Protein AF-A0A3D3HHC0-F1 (afdb_monomer)

Foldseek 3Di:
DWDDPQFKIKFADPAFDDDPNFTKAFQWKWWAAPPFTDIGGDPLGDRIDIRDGGDQDPVRGTHGGPDMDTDIDTDPDDAFKKKWKWFAKPPGFIKIDAADPDPQWAGHIFTDDAFWGGFIATWPPDTNTYHDPVGTQFTWGWDDPPPPPFIKIKTARVSPPVIFTFKMAMAIGHPVVSRNDHSVRHPWIPGGDPDTDGTDMTTDPD

Secondary structure (DSSP, 8-state):
-EEE-SSEEEEE-SSPEEETTEEEEEEEEEEEETTEEEEEEEEEEESEEEEEEPPB-TTSSBPPP-EEEEEEEE-S----EEEEEEEEEETTEEEEE---SS--TT---EE--SEEEEEEEEE---SS--EEEEEEEEEEEEE-SSSSSS-EEEE--TT-TT-EEEEEEEEEEEHHHHTT--GGG-SEE----SS-BSSEEEE---

pLDDT: mean 89.24, std 9.95, range [48.0, 98.0]

Radius of gyration: 24.23 Å; Cα contacts (8 Å, |Δ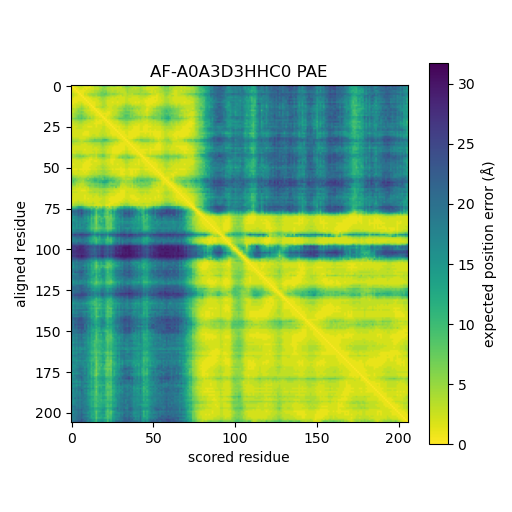i|>4): 508; chains: 1; bounding box: 52×36×70 Å

Sequence (206 aa):
MVTSDGKTLSFKADECIKIGDKFYSVGAVIVKGGNAANVYFYEESTLSDANLRAPVNASGKAAAISNVTFCHIECDDQPKLVIA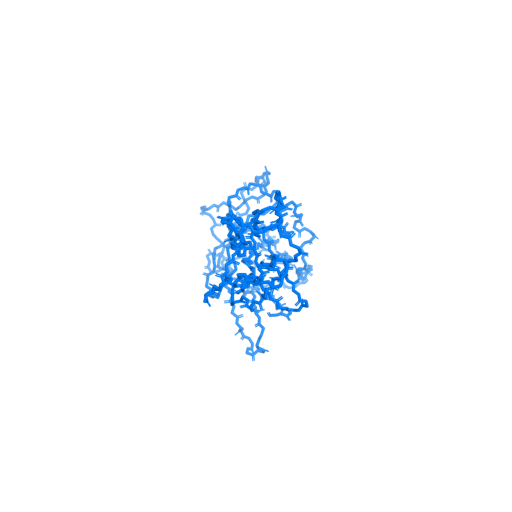FKSYLAPSDRACTTGGPGNINFVTYYDFKPGVVGKVYLSAGTTPSTGDLTKPVGNITVGDTNNDGKWDVTIDNTDRTDLLFKDAYLFVGTLAQYTGLYYLNFPYKTGVLETPVAPLTMHLPF

Solvent-accessible surface area (backbone atoms only — not comparable to full-atom values): 11113 Å² total; per-residue (Å²): 93,76,48,67,82,49,48,38,35,33,39,42,51,96,65,60,47,73,60,89,97,44,34,27,30,40,27,28,41,38,26,22,21,82,98,41,64,32,76,49,74,32,94,87,40,43,54,59,54,68,77,43,45,15,41,67,40,98,84,76,42,62,23,55,52,72,48,76,47,78,41,70,36,78,43,89,68,67,80,71,32,29,34,33,42,39,29,38,30,36,92,77,54,39,36,18,18,71,34,68,91,70,90,44,47,51,53,25,30,38,65,57,53,81,42,78,52,51,53,30,11,35,52,57,81,44,89,55,36,36,31,28,88,92,40,55,28,19,42,35,33,31,42,56,85,82,74,79,83,32,37,25,42,37,37,45,27,83,68,31,75,84,46,24,48,26,31,41,28,35,37,76,44,42,59,77,74,48,59,69,44,50,62,93,70,36,86,40,64,74,51,80,45,93,70,58,37,70,62,43,75,48,81,47,98,80

Structure (mmCIF, N/CA/C/O backbone):
data_AF-A0A3D3HHC0-F1
#
_entry.id   AF-A0A3D3HHC0-F1
#
loop_
_atom_site.group_PDB
_atom_site.id
_atom_site.type_symbol
_atom_site.label_atom_id
_atom_site.label_alt_id
_atom_site.label_comp_id
_atom_site.label_asym_id
_atom_site.label_entity_id
_atom_site.label_seq_id
_atom_site.pdbx_PDB_ins_code
_atom_site.Cartn_x
_atom_site.Cartn_y
_atom_site.Cartn_z
_atom_site.occupancy
_atom_site.B_iso_or_equiv
_atom_site.auth_seq_id
_atom_site.auth_comp_id
_atom_site.auth_asym_id
_atom_site.auth_atom_id
_atom_site.pdbx_PDB_model_num
ATOM 1 N N . MET A 1 1 ? -6.224 5.061 21.627 1.00 85.50 1 MET A N 1
ATOM 2 C CA . MET A 1 1 ? -6.183 5.769 22.924 1.00 85.50 1 MET A CA 1
ATOM 3 C C . MET A 1 1 ? -7.501 5.567 23.658 1.00 85.50 1 MET A C 1
ATOM 5 O O . MET A 1 1 ? -8.549 5.689 23.038 1.00 85.50 1 MET A O 1
ATOM 9 N N . VAL A 1 2 ? -7.442 5.258 24.953 1.00 90.75 2 VAL A N 1
ATOM 10 C CA . VAL A 1 2 ? -8.612 5.159 25.840 1.00 90.75 2 VAL A CA 1
ATOM 11 C C . VAL A 1 2 ? -8.478 6.246 26.902 1.00 90.75 2 VAL A C 1
ATOM 13 O O . VAL A 1 2 ? -7.411 6.380 27.499 1.00 90.75 2 VAL A O 1
ATOM 16 N N . THR A 1 3 ? -9.529 7.027 27.128 1.00 93.69 3 THR A N 1
ATOM 17 C CA . THR A 1 3 ? -9.572 8.095 28.133 1.00 93.69 3 THR A CA 1
ATOM 18 C C . THR A 1 3 ? -10.751 7.884 29.073 1.00 93.69 3 THR A C 1
ATOM 20 O O . THR A 1 3 ? -11.825 7.453 28.659 1.00 93.69 3 THR A O 1
ATOM 23 N N . SER A 1 4 ? -10.549 8.166 30.360 1.00 90.81 4 SER A N 1
ATOM 24 C CA . SER A 1 4 ? -11.591 8.067 31.381 1.00 90.81 4 SER A CA 1
ATOM 25 C C . SER A 1 4 ? -11.398 9.143 32.440 1.00 90.81 4 SER A C 1
ATOM 27 O O . SER A 1 4 ? -10.276 9.375 32.886 1.00 90.81 4 SER A O 1
ATOM 29 N N . ASP A 1 5 ? -12.493 9.773 32.859 1.00 91.50 5 ASP A N 1
ATOM 30 C CA . ASP A 1 5 ? -12.539 10.685 34.014 1.00 91.50 5 ASP A CA 1
ATOM 31 C C . ASP A 1 5 ? -13.090 9.991 35.279 1.00 91.50 5 ASP A C 1
ATOM 33 O O . ASP A 1 5 ? -13.463 10.637 36.259 1.00 91.50 5 ASP A O 1
ATOM 37 N N . GLY A 1 6 ? -13.191 8.657 35.246 1.00 87.62 6 GLY A N 1
ATOM 38 C CA . GLY A 1 6 ? -13.775 7.832 36.306 1.00 87.62 6 GLY A CA 1
ATOM 39 C C . GLY A 1 6 ? -15.304 7.731 36.264 1.00 87.62 6 GLY A C 1
ATOM 40 O O . GLY A 1 6 ? -15.870 6.897 36.972 1.00 87.62 6 GLY A O 1
ATOM 41 N N . LYS A 1 7 ? -15.992 8.523 35.431 1.00 89.00 7 LYS A N 1
ATOM 42 C CA . LYS A 1 7 ? -17.457 8.473 35.236 1.00 89.00 7 LYS A CA 1
ATOM 43 C C . LYS A 1 7 ? -17.856 8.206 33.793 1.00 89.00 7 LYS A C 1
ATOM 45 O O . LYS A 1 7 ? -18.898 7.603 33.543 1.00 89.00 7 LYS A O 1
ATOM 50 N N . TH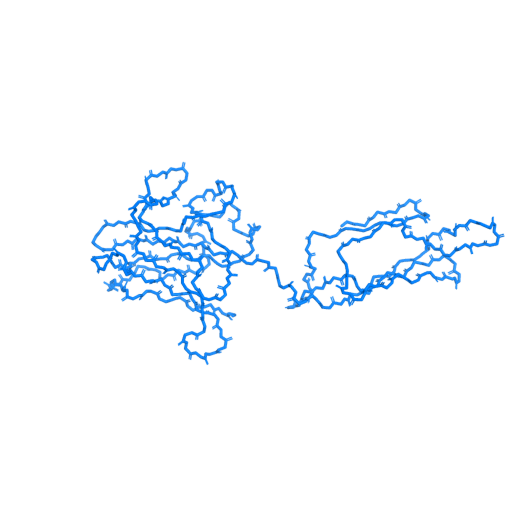R A 1 8 ? -17.049 8.690 32.867 1.00 93.62 8 THR A N 1
ATOM 51 C CA . THR A 1 8 ? -17.178 8.530 31.431 1.00 93.62 8 THR A CA 1
ATOM 52 C C . THR A 1 8 ? -15.920 7.906 30.869 1.00 93.62 8 THR A C 1
ATOM 54 O O . THR A 1 8 ? -14.824 8.103 31.388 1.00 93.62 8 THR A O 1
ATOM 57 N N . LEU A 1 9 ? -16.103 7.151 29.798 1.00 96.50 9 LEU A N 1
ATOM 58 C CA . LEU A 1 9 ? -15.058 6.512 29.026 1.00 96.50 9 LEU A CA 1
ATOM 59 C C . LEU A 1 9 ? -15.209 6.945 27.568 1.00 96.50 9 LEU A C 1
ATOM 61 O O . LEU A 1 9 ? -16.322 7.005 27.042 1.00 96.50 9 LEU A O 1
ATOM 65 N N . SER A 1 10 ? -14.086 7.224 26.920 1.00 97.31 10 SER A N 1
ATOM 66 C CA . SER A 1 10 ? -14.006 7.378 25.469 1.00 97.31 10 SER A CA 1
ATOM 67 C C . SER A 1 10 ? -12.844 6.556 24.933 1.00 97.31 10 SER A C 1
ATOM 69 O O . SER A 1 10 ? -11.842 6.346 25.622 1.00 97.31 10 SER A O 1
ATOM 71 N N . PHE A 1 11 ? -12.958 6.090 23.698 1.00 95.81 11 PHE A N 1
ATOM 72 C CA . PHE A 1 11 ? -11.869 5.414 23.010 1.00 95.81 11 PHE A CA 1
ATOM 73 C C . PHE A 1 11 ? -11.808 5.828 21.546 1.00 95.81 11 PHE A C 1
ATOM 75 O O . PHE A 1 11 ? -12.808 6.206 20.942 1.00 95.81 11 PHE A O 1
ATOM 82 N N . LYS A 1 12 ? -10.604 5.753 20.985 1.00 93.81 12 LYS A N 1
ATOM 83 C CA . LYS A 1 12 ? -10.339 5.974 19.566 1.00 93.81 12 LYS A CA 1
ATOM 84 C C . LYS A 1 12 ? -9.154 5.130 19.110 1.00 93.81 12 LYS A C 1
ATOM 86 O O . LYS A 1 12 ? -8.103 5.169 19.754 1.00 93.81 12 LYS A O 1
ATOM 91 N N . ALA A 1 13 ? -9.302 4.424 18.004 1.00 87.31 13 ALA A N 1
ATOM 92 C CA . ALA A 1 13 ? -8.237 3.824 17.213 1.00 87.31 13 ALA A CA 1
ATOM 93 C C . ALA A 1 13 ? -8.240 4.462 15.815 1.00 87.31 13 ALA A C 1
ATOM 95 O O . ALA A 1 13 ? -9.283 4.923 15.355 1.00 87.31 13 ALA A O 1
ATOM 96 N N . ASP A 1 14 ? -7.077 4.536 15.170 1.00 81.44 14 ASP A N 1
ATOM 97 C CA . ASP A 1 14 ? -6.969 5.099 13.816 1.00 81.44 14 ASP A CA 1
ATOM 98 C C . ASP A 1 14 ? -7.183 4.026 12.733 1.00 81.44 14 ASP A C 1
ATOM 100 O O . ASP A 1 14 ? -7.627 4.336 11.632 1.00 81.44 14 ASP A O 1
ATOM 104 N N . GLU A 1 15 ? -6.922 2.762 13.069 1.00 83.25 15 GLU A N 1
ATOM 105 C CA . GLU A 1 15 ? -7.106 1.585 12.221 1.00 83.25 15 GLU A CA 1
ATOM 106 C C . GLU A 1 15 ? -7.409 0.348 13.082 1.00 83.25 15 GLU A C 1
ATOM 108 O O . GLU A 1 15 ? -7.303 0.390 14.315 1.00 83.25 15 GLU A O 1
ATOM 113 N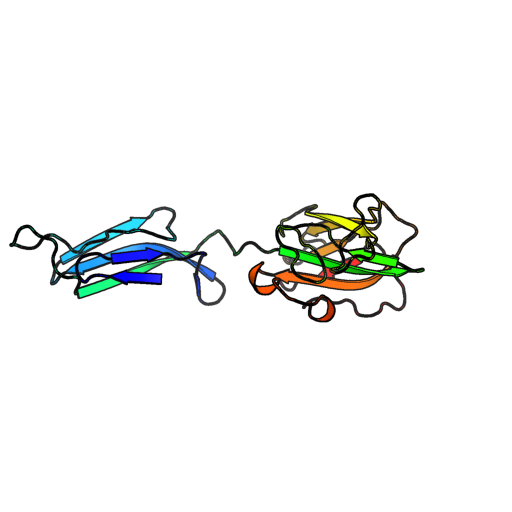 N . CYS A 1 16 ? -7.787 -0.756 12.436 1.00 86.69 16 CYS A N 1
ATOM 114 C CA . CYS A 1 16 ? -7.969 -2.035 13.108 1.00 86.69 16 CYS A CA 1
ATOM 115 C C . CYS A 1 16 ? -6.668 -2.523 13.756 1.00 86.69 16 CYS A C 1
ATOM 117 O O . CYS A 1 16 ? -5.581 -2.439 13.185 1.00 86.69 16 CYS A O 1
ATOM 119 N N . ILE A 1 17 ? -6.779 -3.076 14.959 1.00 82.38 17 ILE A N 1
ATOM 120 C CA . ILE A 1 17 ? -5.638 -3.551 15.738 1.00 82.38 17 ILE A CA 1
ATOM 121 C C . ILE A 1 17 ? -5.238 -4.936 15.232 1.00 82.38 17 ILE A C 1
ATOM 123 O O . ILE A 1 17 ? -6.069 -5.841 15.161 1.00 82.38 17 ILE A O 1
ATOM 127 N N . LYS A 1 18 ? -3.950 -5.127 14.931 1.00 82.69 18 LYS A N 1
ATOM 128 C CA . LYS A 1 18 ? -3.407 -6.441 14.574 1.00 82.69 18 LYS A CA 1
ATOM 129 C C . LYS A 1 18 ? -3.193 -7.301 15.825 1.00 82.69 18 LYS A C 1
ATOM 131 O O . LYS A 1 18 ? -2.436 -6.918 16.717 1.00 82.69 18 LYS A O 1
ATOM 136 N N . ILE A 1 19 ? -3.815 -8.478 15.869 1.00 79.88 19 ILE A N 1
ATOM 137 C CA . ILE A 1 19 ? -3.603 -9.502 16.903 1.00 79.88 19 ILE A CA 1
ATOM 138 C C . ILE A 1 19 ? -3.317 -10.829 16.191 1.00 79.88 19 ILE A C 1
ATOM 140 O O . ILE A 1 19 ? -4.195 -11.405 15.549 1.00 79.88 19 ILE A O 1
ATOM 144 N N . GLY A 1 20 ? -2.074 -11.312 16.282 1.00 82.56 20 GLY A N 1
ATOM 145 C CA . GLY A 1 20 ? -1.607 -12.416 15.435 1.00 82.56 20 GLY A CA 1
ATOM 146 C C . GLY A 1 20 ? -1.606 -12.002 13.960 1.00 82.56 20 GLY A C 1
ATOM 147 O O . GLY A 1 20 ? -1.070 -10.945 13.626 1.00 82.56 20 GLY A O 1
ATOM 148 N N . ASP A 1 21 ? -2.242 -12.798 13.101 1.00 72.25 21 ASP A N 1
ATOM 149 C CA . ASP A 1 21 ? -2.345 -12.544 11.653 1.00 72.25 21 ASP A CA 1
ATOM 150 C C . ASP A 1 21 ? -3.667 -11.885 11.231 1.00 72.25 21 ASP A C 1
ATOM 152 O O . ASP A 1 21 ? -3.913 -11.692 10.043 1.00 72.25 21 ASP A O 1
ATOM 156 N N . LYS A 1 22 ? -4.515 -11.522 12.198 1.00 79.94 22 LYS A N 1
ATOM 157 C CA . LYS A 1 22 ? -5.844 -10.949 11.961 1.00 79.94 22 LYS A CA 1
ATOM 158 C C . LYS A 1 22 ? -5.947 -9.525 12.494 1.00 79.94 22 LYS A C 1
ATOM 160 O O . LYS A 1 22 ? -5.212 -9.129 13.404 1.00 79.94 22 LYS A O 1
ATOM 165 N N . PHE A 1 23 ? -6.878 -8.772 11.925 1.00 86.25 23 PHE A N 1
ATOM 166 C CA . PHE A 1 23 ? -7.182 -7.397 12.303 1.00 86.25 23 PHE A CA 1
ATOM 167 C C . PHE A 1 23 ? -8.513 -7.350 13.034 1.00 86.25 23 PHE A C 1
ATOM 169 O O . PHE A 1 23 ? -9.419 -8.105 12.701 1.00 86.25 23 PHE A O 1
ATOM 176 N N . TYR A 1 24 ? -8.621 -6.486 14.040 1.00 88.25 24 TYR A N 1
ATOM 177 C CA . TYR A 1 24 ? -9.806 -6.406 14.881 1.00 88.25 24 TYR A CA 1
ATOM 178 C C . TYR A 1 24 ? -10.188 -4.968 15.231 1.00 88.25 24 TYR A C 1
ATOM 180 O O . TYR A 1 24 ? -9.332 -4.110 15.453 1.00 88.25 24 TYR A O 1
ATOM 188 N N . SER A 1 25 ? -11.484 -4.736 15.373 1.00 91.19 25 SER A N 1
ATOM 189 C CA . SER A 1 25 ? -12.110 -3.493 15.833 1.00 91.19 25 SER A CA 1
ATOM 190 C C . SER A 1 25 ? -13.063 -3.793 16.991 1.00 91.19 25 SER A C 1
ATOM 192 O O . SER A 1 25 ? -13.249 -4.944 17.394 1.00 91.19 25 SER A O 1
ATOM 194 N N . VAL A 1 26 ? -13.638 -2.758 17.606 1.00 93.50 26 VAL A N 1
ATOM 195 C CA . VAL A 1 26 ? -14.477 -2.924 18.799 1.00 93.50 26 VAL A CA 1
ATOM 196 C C . VAL A 1 26 ? -15.907 -3.261 18.384 1.00 93.50 26 VAL A C 1
ATOM 198 O O . VAL A 1 26 ? -16.602 -2.410 17.841 1.00 93.50 26 VAL A O 1
ATOM 201 N N . GLY A 1 27 ? -16.362 -4.480 18.679 1.00 93.81 27 GLY A N 1
ATOM 202 C CA . GLY A 1 27 ? -17.754 -4.909 18.484 1.00 93.81 27 GLY A CA 1
ATOM 203 C C . GLY A 1 27 ? -18.631 -4.715 19.722 1.00 93.81 27 GLY A C 1
ATOM 204 O O . GLY A 1 27 ? -19.846 -4.585 19.608 1.00 93.81 27 GLY A O 1
ATOM 205 N N . ALA A 1 28 ? -18.040 -4.633 20.920 1.00 96.38 28 ALA A N 1
ATOM 206 C CA . ALA A 1 28 ? -18.760 -4.152 22.097 1.00 96.38 28 ALA A CA 1
ATOM 207 C C . ALA A 1 28 ? -17.844 -3.542 23.166 1.00 96.38 28 ALA A C 1
ATOM 209 O O . ALA A 1 28 ? -16.683 -3.927 23.310 1.00 96.38 28 ALA A O 1
ATOM 210 N N . VAL A 1 29 ? -18.396 -2.642 23.979 1.00 97.56 29 VAL A N 1
ATOM 211 C CA . VAL A 1 29 ? -17.774 -2.158 25.218 1.00 97.56 29 VAL A CA 1
ATOM 212 C C . VAL A 1 29 ? -18.696 -2.439 26.395 1.00 97.56 29 VAL A C 1
ATOM 214 O O . VAL A 1 29 ? -19.855 -2.033 26.408 1.00 97.56 29 VAL A O 1
ATOM 217 N N . ILE A 1 30 ? -18.166 -3.101 27.418 1.00 97.62 30 ILE A N 1
ATOM 218 C CA . ILE A 1 30 ? -18.872 -3.369 28.671 1.00 97.62 30 ILE A CA 1
ATOM 219 C C . ILE A 1 30 ? -18.310 -2.430 29.736 1.00 97.62 30 ILE A C 1
ATOM 221 O O . ILE A 1 30 ? -17.141 -2.547 30.113 1.00 97.62 30 ILE A O 1
ATOM 225 N N . VAL A 1 31 ? -19.137 -1.509 30.236 1.00 97.12 31 VAL A N 1
ATOM 226 C CA . VAL A 1 31 ? -18.750 -0.519 31.253 1.00 97.12 31 VAL A CA 1
ATOM 227 C C . VAL A 1 31 ? -19.425 -0.852 32.579 1.00 97.12 31 VAL A C 1
ATOM 229 O O . VAL A 1 31 ? -20.642 -0.721 32.726 1.00 97.12 31 VAL A O 1
ATOM 232 N N . LYS A 1 32 ? -18.626 -1.284 33.559 1.00 95.88 32 LYS A N 1
ATOM 233 C CA . LYS A 1 32 ? -19.092 -1.749 34.872 1.00 95.88 32 LYS A CA 1
ATOM 234 C C . LYS A 1 32 ? -18.977 -0.686 35.955 1.00 95.88 32 LYS A C 1
ATOM 236 O O . LYS A 1 32 ? -17.918 -0.080 36.132 1.00 95.88 32 LYS A O 1
ATOM 241 N N . GLY A 1 33 ? -20.022 -0.566 36.768 1.00 93.19 33 GLY A N 1
ATOM 242 C CA . GLY A 1 33 ? -20.028 0.202 38.014 1.00 93.19 33 GLY A CA 1
ATOM 243 C C . GLY A 1 33 ? -20.625 -0.624 39.147 1.00 93.19 33 GLY A C 1
ATOM 244 O O . GLY A 1 33 ? -21.839 -0.825 39.202 1.00 93.19 33 GLY A O 1
ATOM 245 N N . GLY A 1 34 ? -19.775 -1.121 40.046 1.00 87.94 34 GLY A N 1
ATOM 246 C CA . GLY A 1 34 ? -20.202 -2.066 41.079 1.00 87.94 34 GLY A CA 1
ATOM 247 C C . GLY A 1 34 ? -20.737 -3.361 40.457 1.00 87.94 34 GLY A C 1
ATOM 248 O O . GLY A 1 34 ? -20.071 -3.971 39.624 1.00 87.94 34 GLY A O 1
ATOM 249 N N . ASN A 1 35 ? -21.954 -3.763 40.837 1.00 89.31 35 ASN A N 1
ATOM 250 C CA . ASN A 1 35 ? -22.563 -5.027 40.400 1.00 89.31 35 ASN A CA 1
ATOM 251 C C . ASN A 1 35 ? -23.325 -4.938 39.064 1.00 89.31 35 ASN A C 1
ATOM 253 O O . ASN A 1 35 ? -23.866 -5.945 38.614 1.00 89.31 35 ASN A O 1
ATOM 257 N N . ALA A 1 36 ? -23.386 -3.763 38.431 1.00 93.50 36 ALA A N 1
ATOM 258 C CA . ALA A 1 36 ? -24.136 -3.543 37.196 1.00 93.50 36 ALA A CA 1
ATOM 259 C C . ALA A 1 36 ? -23.218 -3.110 36.040 1.00 93.50 36 ALA A C 1
ATOM 261 O O . ALA A 1 36 ? -22.148 -2.533 36.259 1.00 93.50 36 ALA A O 1
ATOM 262 N N . ALA A 1 37 ? -23.648 -3.372 34.803 1.00 95.44 37 ALA A N 1
ATOM 263 C CA . ALA A 1 37 ? -22.921 -3.004 33.592 1.00 95.44 37 ALA A CA 1
ATOM 264 C C . ALA A 1 37 ? -23.856 -2.447 32.515 1.00 95.44 37 ALA A C 1
ATOM 266 O O . ALA A 1 37 ? -24.969 -2.943 32.354 1.00 95.44 37 ALA A O 1
ATOM 267 N N . ASN A 1 38 ? -23.369 -1.465 31.760 1.00 97.25 38 ASN A N 1
ATOM 268 C CA . ASN A 1 38 ? -23.920 -1.130 30.451 1.00 97.25 38 ASN A CA 1
ATOM 269 C C . ASN A 1 38 ? -23.119 -1.875 29.384 1.00 97.25 38 ASN A C 1
ATOM 271 O O . ASN A 1 38 ? -21.893 -1.975 29.491 1.00 97.25 38 ASN A O 1
ATOM 275 N N . VAL A 1 39 ? -23.810 -2.373 28.362 1.00 96.81 39 VAL A N 1
ATOM 276 C CA . VAL A 1 39 ? -23.203 -3.002 27.187 1.00 96.81 39 VAL A CA 1
ATOM 277 C C . VAL A 1 39 ? -23.513 -2.129 25.981 1.00 96.81 39 VAL A C 1
ATOM 279 O O . VAL A 1 39 ? -24.676 -1.920 25.648 1.00 96.81 39 VAL A O 1
ATOM 282 N N . TYR A 1 40 ? -22.466 -1.613 25.355 1.00 97.00 40 TYR A N 1
ATOM 283 C CA . TYR A 1 40 ? -22.530 -0.846 24.119 1.00 97.00 40 TYR A CA 1
ATOM 284 C C . TYR A 1 40 ? -22.131 -1.781 22.988 1.00 97.00 40 TYR A C 1
ATOM 286 O O . TYR A 1 40 ? -20.974 -2.185 22.934 1.00 97.00 40 TYR A O 1
ATOM 294 N N . PHE A 1 41 ? -23.089 -2.186 22.158 1.00 96.25 41 PHE A N 1
ATOM 295 C CA . PHE A 1 41 ? -22.879 -3.127 21.058 1.00 96.25 41 PHE A CA 1
ATOM 296 C C . PHE A 1 41 ? -22.825 -2.382 19.721 1.00 96.25 41 PHE A C 1
ATOM 298 O O . PHE A 1 41 ? -23.627 -1.476 19.498 1.00 96.25 41 PHE A O 1
ATOM 305 N N . TYR A 1 42 ? -21.904 -2.784 18.846 1.00 92.81 42 TYR A N 1
ATOM 306 C CA . TYR A 1 42 ? -21.688 -2.205 17.521 1.00 92.81 42 TYR A CA 1
ATOM 307 C C . TYR A 1 42 ? -21.725 -3.331 16.484 1.00 92.81 42 TYR A C 1
ATOM 309 O O . TYR A 1 42 ? -20.798 -4.137 16.412 1.00 92.81 42 TYR A O 1
ATOM 317 N N . GLU A 1 43 ? -22.805 -3.391 15.704 1.00 83.69 43 GLU A N 1
ATOM 318 C CA . GLU A 1 43 ? -23.074 -4.482 14.755 1.00 83.69 43 GLU A CA 1
ATOM 319 C C . GLU A 1 43 ? -21.987 -4.610 13.676 1.00 83.69 43 GLU A C 1
ATOM 321 O O . GLU A 1 43 ? -21.505 -5.709 13.426 1.00 83.69 43 GLU A O 1
ATOM 326 N N . GLU A 1 44 ? -21.519 -3.485 13.131 1.00 82.31 44 GLU A N 1
ATOM 327 C CA . GLU A 1 44 ? -20.437 -3.425 12.133 1.00 82.31 44 GLU A CA 1
ATOM 328 C C . GLU A 1 44 ? -19.072 -3.075 12.748 1.00 82.31 44 GLU A C 1
ATOM 330 O O . GLU A 1 44 ? -18.162 -2.632 12.051 1.00 82.31 44 GLU A O 1
ATOM 335 N N . SER A 1 45 ? -18.913 -3.251 14.065 1.00 87.81 45 SER A N 1
ATOM 336 C CA . SER A 1 45 ? -17.823 -2.681 14.870 1.00 87.81 45 SER A CA 1
ATOM 337 C C . SER A 1 45 ? -17.719 -1.150 14.839 1.00 87.81 45 SER A C 1
ATOM 339 O O . SER A 1 45 ? -18.427 -0.447 14.125 1.00 87.81 45 SER A O 1
ATOM 341 N N . THR A 1 46 ? -16.807 -0.606 15.642 1.00 91.38 46 THR A N 1
ATOM 342 C CA . THR A 1 46 ? -16.358 0.781 15.535 1.00 91.38 46 THR A CA 1
ATOM 343 C C . THR A 1 46 ? -14.893 0.912 15.953 1.00 91.38 46 THR A C 1
ATOM 345 O O . THR A 1 46 ? -14.360 0.107 16.725 1.00 91.38 46 THR A O 1
ATOM 348 N N . LEU A 1 47 ? -14.234 1.967 15.474 1.00 92.00 47 LEU A N 1
ATOM 349 C CA . LEU A 1 47 ? -12.907 2.379 15.939 1.00 92.00 47 LEU A CA 1
ATOM 350 C C . LEU A 1 47 ? -12.980 3.425 17.058 1.00 92.00 47 LEU A C 1
ATOM 352 O O . LEU A 1 47 ? -11.969 3.702 17.706 1.00 92.00 47 LEU A O 1
ATOM 356 N N . SER A 1 48 ? -14.152 4.005 17.319 1.00 94.94 48 SER A N 1
ATOM 357 C CA . SER A 1 48 ? -14.310 5.011 18.367 1.00 94.94 48 SER A CA 1
ATOM 358 C C . SER A 1 48 ? -15.730 5.117 18.895 1.00 94.94 48 SER A C 1
ATOM 360 O O . SER A 1 48 ? -16.687 5.065 18.125 1.00 94.94 48 SER A O 1
ATOM 362 N N . ASP A 1 49 ? -15.842 5.400 20.186 1.00 97.12 49 ASP A N 1
ATOM 363 C CA . ASP A 1 49 ? -17.047 5.954 20.798 1.00 97.12 49 ASP A CA 1
ATOM 364 C C . ASP A 1 49 ? -16.656 6.797 22.022 1.00 97.12 49 ASP A C 1
ATOM 366 O O . ASP A 1 49 ? -15.540 6.698 22.552 1.00 97.12 49 ASP A O 1
ATOM 370 N N . ALA A 1 50 ? -17.561 7.655 22.473 1.00 96.94 50 ALA A N 1
ATOM 371 C CA . ALA A 1 50 ? -17.346 8.589 23.560 1.00 96.94 50 ALA A CA 1
ATOM 372 C C . ALA A 1 50 ? -18.542 8.648 24.508 1.00 96.94 50 ALA A C 1
ATOM 374 O O . ALA A 1 50 ? -19.668 8.289 24.179 1.00 96.94 50 ALA A O 1
ATOM 375 N N . ASN A 1 51 ? -18.300 9.183 25.705 1.00 95.38 51 ASN A N 1
ATOM 376 C CA . ASN A 1 51 ? -19.324 9.359 26.739 1.00 95.38 51 ASN A CA 1
ATOM 377 C C . ASN A 1 51 ? -19.973 8.048 27.222 1.00 95.38 51 ASN A C 1
ATOM 379 O O . ASN A 1 51 ? -21.092 8.077 27.744 1.00 95.38 51 ASN A O 1
ATOM 383 N N . LEU A 1 52 ? -19.263 6.922 27.116 1.00 97.25 52 LEU A N 1
ATOM 384 C CA . LEU A 1 52 ? -19.706 5.632 27.643 1.00 97.25 52 LEU A CA 1
ATOM 385 C C . LEU A 1 52 ? -19.694 5.667 29.173 1.00 97.25 52 LEU A C 1
ATOM 387 O O . LEU A 1 52 ? -18.769 6.209 29.778 1.00 97.25 52 LEU A O 1
ATOM 391 N N . ARG A 1 53 ? -20.718 5.114 29.826 1.00 96.31 53 ARG A N 1
ATOM 392 C CA . ARG A 1 53 ? -20.936 5.246 31.276 1.00 96.31 53 ARG A CA 1
ATOM 393 C C . ARG A 1 53 ? -21.345 3.920 31.890 1.00 96.31 53 ARG A C 1
ATOM 395 O O . ARG A 1 53 ? -21.998 3.102 31.249 1.00 96.31 53 ARG A O 1
ATOM 402 N N . ALA A 1 54 ? -21.021 3.745 33.166 1.00 95.50 54 ALA A N 1
ATOM 403 C CA . ALA A 1 54 ? -21.635 2.700 33.972 1.00 95.50 54 ALA A CA 1
ATOM 404 C C . ALA A 1 54 ? -23.128 3.017 34.228 1.00 95.50 54 ALA A C 1
ATOM 406 O O . ALA A 1 54 ? -23.534 4.182 34.115 1.00 95.50 54 ALA A O 1
ATOM 407 N N . PRO A 1 55 ? -23.947 2.019 34.608 1.00 94.56 55 PRO A N 1
ATOM 408 C CA . PRO A 1 55 ? -25.349 2.240 34.946 1.00 94.56 55 PRO A CA 1
ATOM 409 C C . PRO A 1 55 ? -25.548 3.280 36.050 1.00 94.56 55 PRO A C 1
ATOM 411 O O . PRO A 1 55 ? -24.675 3.523 36.893 1.00 94.56 55 PRO A O 1
ATOM 414 N N . VAL A 1 56 ? -26.736 3.879 36.060 1.00 91.50 56 VAL A N 1
ATOM 415 C CA . VAL A 1 56 ? -27.170 4.772 37.135 1.00 91.50 56 VAL A CA 1
ATOM 416 C C . VAL A 1 56 ? -27.291 3.977 38.437 1.00 91.50 56 VAL A C 1
ATOM 418 O O . VAL A 1 56 ? -27.906 2.914 38.468 1.00 91.50 56 VAL A O 1
ATOM 421 N N . ASN A 1 57 ? -26.686 4.481 39.512 1.00 85.06 57 ASN A N 1
ATOM 422 C CA . ASN A 1 57 ? -26.815 3.897 40.846 1.00 85.06 57 ASN A CA 1
ATOM 423 C C . ASN A 1 57 ? -27.993 4.525 41.615 1.00 85.06 57 ASN A C 1
ATOM 425 O O . ASN A 1 57 ? -28.668 5.431 41.128 1.00 85.06 57 ASN A O 1
ATOM 429 N N . ALA A 1 58 ? -28.203 4.089 42.860 1.00 86.50 58 ALA A N 1
ATOM 430 C CA . ALA A 1 58 ? -29.288 4.575 43.717 1.00 86.50 58 ALA A CA 1
ATOM 431 C C . ALA A 1 58 ? -29.301 6.106 43.947 1.00 86.50 58 ALA A C 1
ATOM 433 O O . ALA A 1 58 ? -30.325 6.645 44.350 1.00 86.50 58 ALA A O 1
ATOM 434 N N . SER A 1 59 ? -28.202 6.823 43.670 1.00 85.00 59 SER A N 1
ATOM 435 C CA . SER A 1 59 ? -28.149 8.293 43.748 1.00 85.00 59 SER A CA 1
ATOM 436 C C . SER A 1 59 ? -28.752 9.012 42.531 1.00 85.00 59 SER A C 1
ATOM 438 O O . SER A 1 59 ? -28.730 10.241 42.476 1.00 85.00 59 SER A O 1
ATOM 440 N N . GLY A 1 60 ? -29.234 8.275 41.525 1.00 84.75 60 GLY A N 1
ATOM 441 C CA . GLY A 1 60 ? -29.747 8.843 40.275 1.00 84.75 60 GLY A CA 1
ATOM 442 C C . GLY A 1 60 ? -28.653 9.329 39.316 1.00 84.75 60 GLY A C 1
ATOM 443 O O . GLY A 1 60 ? -28.955 9.915 38.280 1.00 84.75 60 GLY A O 1
ATOM 444 N N . LYS A 1 61 ? -27.375 9.078 39.631 1.00 84.81 61 LYS A N 1
ATOM 445 C CA . LYS A 1 61 ? -26.218 9.392 38.779 1.00 84.81 61 LYS A CA 1
ATOM 446 C C . LYS A 1 61 ? -25.510 8.114 38.342 1.00 84.81 61 LYS A C 1
ATOM 448 O O . LYS A 1 61 ? -25.568 7.101 39.036 1.00 84.81 61 LYS A O 1
ATOM 453 N N . ALA A 1 62 ? -24.819 8.172 37.204 1.00 85.06 62 ALA A N 1
ATOM 454 C CA . ALA A 1 62 ? -23.942 7.088 36.765 1.00 85.06 62 ALA A CA 1
ATOM 455 C C . ALA A 1 62 ? -22.946 6.721 37.878 1.00 85.06 62 ALA A C 1
ATOM 457 O O . ALA A 1 62 ? -22.352 7.607 38.506 1.00 85.06 62 ALA A O 1
ATOM 458 N N . ALA A 1 63 ? -22.784 5.422 38.125 1.00 90.00 63 ALA A N 1
ATOM 459 C CA . ALA A 1 63 ? -21.774 4.918 39.042 1.00 90.00 63 ALA A CA 1
ATOM 460 C C . ALA A 1 63 ? -20.358 5.273 38.557 1.00 90.00 63 ALA A C 1
ATOM 462 O O . ALA A 1 63 ? -20.129 5.510 37.369 1.00 90.00 63 ALA A O 1
ATOM 463 N N . ALA A 1 64 ? -19.397 5.272 39.481 1.00 92.44 64 ALA A N 1
ATOM 464 C CA . ALA A 1 64 ? -17.993 5.303 39.096 1.00 92.44 64 ALA A CA 1
ATOM 465 C C . ALA A 1 64 ? -17.647 4.037 38.296 1.00 92.44 64 ALA A C 1
ATOM 467 O O . ALA A 1 64 ? -18.116 2.938 38.616 1.00 92.44 64 ALA A O 1
ATOM 468 N N . ILE A 1 65 ? -16.828 4.197 37.261 1.00 94.44 65 ILE A N 1
ATOM 469 C CA . ILE A 1 65 ? -16.358 3.087 36.437 1.00 94.44 65 ILE A CA 1
ATOM 470 C C . ILE A 1 65 ? -15.360 2.270 37.261 1.00 94.44 65 ILE A C 1
ATOM 472 O O . ILE A 1 65 ? -14.352 2.785 37.733 1.00 94.44 65 ILE A O 1
ATOM 476 N N . SER A 1 66 ? -15.656 0.986 37.425 1.00 93.62 66 SER A N 1
ATOM 477 C CA . SER A 1 66 ? -14.849 0.026 38.194 1.00 93.62 66 SER A CA 1
ATOM 478 C C . SER A 1 66 ? -14.144 -1.002 37.309 1.00 93.62 66 SER A C 1
ATOM 480 O O . SER A 1 66 ? -13.115 -1.548 37.695 1.00 93.62 66 SER A O 1
ATOM 482 N N . ASN A 1 67 ? -14.675 -1.259 36.111 1.00 94.12 67 ASN A N 1
ATOM 483 C CA . ASN A 1 67 ? -14.050 -2.113 35.110 1.00 94.12 67 ASN A CA 1
ATOM 484 C C . ASN A 1 67 ? -14.565 -1.752 33.708 1.00 94.12 67 ASN A C 1
ATOM 486 O O . ASN A 1 67 ? -15.708 -1.315 33.549 1.00 94.12 67 ASN A O 1
ATOM 490 N N . VAL A 1 68 ? -13.712 -1.954 32.707 1.00 95.38 68 VAL A N 1
ATOM 491 C CA . VAL A 1 68 ? -14.042 -1.806 31.290 1.00 95.38 68 VAL A CA 1
ATOM 492 C C . VAL A 1 68 ? -13.544 -3.044 30.559 1.00 95.38 68 VAL A C 1
ATOM 494 O O . VAL A 1 68 ? -12.401 -3.452 30.754 1.00 95.38 68 VAL A O 1
ATOM 497 N N . THR A 1 69 ? -14.391 -3.629 29.717 1.00 96.25 69 THR A N 1
ATOM 498 C CA . THR A 1 69 ? -14.017 -4.728 28.818 1.00 96.25 69 THR A CA 1
ATOM 499 C C . THR A 1 69 ? -14.324 -4.334 27.379 1.00 96.25 69 THR A C 1
ATOM 501 O O . THR A 1 69 ? -15.420 -3.854 27.097 1.00 96.25 69 THR A O 1
ATOM 504 N N . PHE A 1 70 ? -13.364 -4.554 26.482 1.00 95.19 70 PHE A N 1
ATOM 505 C CA . PHE A 1 70 ? -13.528 -4.388 25.039 1.00 95.19 70 PHE A CA 1
ATOM 506 C C . PHE A 1 70 ? -13.674 -5.766 24.395 1.00 95.19 70 PHE A C 1
ATOM 508 O O . PHE A 1 70 ? -12.787 -6.613 24.524 1.00 95.19 70 PHE A O 1
ATOM 515 N N . CYS A 1 71 ? -14.795 -5.991 23.720 1.00 93.88 71 CYS A N 1
ATOM 516 C CA . CYS A 1 71 ? -15.017 -7.160 22.884 1.00 93.88 71 CYS A CA 1
ATOM 517 C C . CYS A 1 71 ? -14.640 -6.799 21.452 1.00 93.88 71 CYS A C 1
ATOM 519 O O . CYS A 1 71 ? -15.160 -5.833 20.891 1.00 93.88 71 CYS A O 1
ATOM 521 N N . HIS A 1 72 ? -13.730 -7.578 20.884 1.00 91.62 72 HIS A N 1
ATOM 522 C CA . HIS A 1 72 ? -13.197 -7.342 19.555 1.00 91.62 72 HIS A CA 1
ATOM 523 C C . HIS A 1 72 ? -13.886 -8.252 18.542 1.00 91.62 72 HIS A C 1
ATOM 525 O O . HIS A 1 72 ? -14.145 -9.417 18.849 1.00 91.62 72 HIS A O 1
ATOM 531 N N . ILE A 1 73 ? -14.159 -7.723 17.355 1.00 89.69 73 ILE A N 1
ATOM 532 C CA . ILE A 1 73 ? -14.591 -8.506 16.197 1.00 89.69 73 ILE A CA 1
ATOM 533 C C . ILE A 1 73 ? -13.571 -8.333 15.079 1.00 89.69 73 ILE A C 1
ATOM 535 O O . ILE A 1 73 ? -12.856 -7.331 15.045 1.00 89.69 73 ILE A O 1
ATOM 539 N N . GLU A 1 74 ? -13.432 -9.357 14.244 1.00 87.06 74 GLU A N 1
ATOM 540 C CA . GLU A 1 74 ? -12.496 -9.341 13.121 1.00 87.06 74 GLU A CA 1
ATOM 541 C C . GLU A 1 74 ? -12.910 -8.243 12.137 1.00 87.06 74 GLU A C 1
ATOM 543 O O . GLU A 1 74 ? -14.088 -8.107 11.815 1.00 87.06 74 GLU A O 1
ATOM 548 N N . CYS A 1 75 ? -11.948 -7.431 11.712 1.00 77.94 75 CYS A N 1
ATOM 549 C CA . CYS A 1 75 ? -12.148 -6.483 10.634 1.00 77.94 75 CYS A CA 1
ATOM 550 C C . CYS A 1 75 ? -12.021 -7.214 9.308 1.00 77.94 75 CYS A C 1
ATOM 552 O O . CYS A 1 75 ? -10.985 -7.830 9.050 1.00 77.94 75 CYS A O 1
ATOM 554 N N . ASP A 1 76 ? -13.011 -7.046 8.439 1.00 63.03 76 ASP A N 1
ATOM 555 C CA . ASP A 1 76 ? -12.861 -7.409 7.030 1.00 63.03 76 ASP A CA 1
ATOM 556 C C . ASP A 1 76 ? -11.866 -6.467 6.320 1.00 63.03 76 ASP A C 1
ATOM 558 O O . ASP A 1 76 ? -11.178 -6.859 5.375 1.00 63.03 76 ASP A O 1
ATOM 562 N N . ASP A 1 77 ? -11.727 -5.234 6.821 1.00 61.31 77 ASP A N 1
ATOM 563 C CA . ASP A 1 77 ? -10.809 -4.232 6.287 1.00 61.31 77 ASP A CA 1
ATOM 564 C C . ASP A 1 77 ? -9.370 -4.484 6.763 1.00 61.31 77 ASP A C 1
ATOM 566 O O . ASP A 1 77 ? -8.933 -4.052 7.836 1.00 61.31 77 ASP A O 1
ATOM 570 N N . GLN A 1 78 ? -8.602 -5.178 5.922 1.00 63.75 7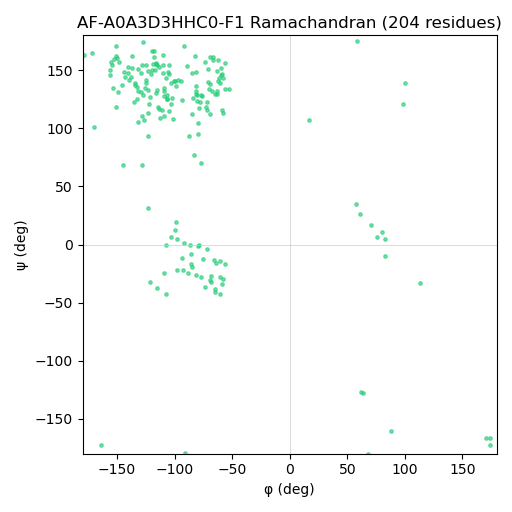8 GLN A N 1
ATOM 571 C CA . GLN A 1 78 ? -7.144 -5.202 6.017 1.00 63.75 78 GLN A CA 1
ATOM 572 C C . GLN A 1 78 ? -6.567 -3.782 5.878 1.00 63.75 78 GLN A C 1
ATOM 574 O O . GLN A 1 78 ? -7.164 -2.928 5.213 1.00 63.75 78 GLN A O 1
ATOM 579 N N . PRO A 1 79 ? -5.397 -3.494 6.485 1.00 68.81 79 PRO A N 1
ATOM 580 C CA . PRO A 1 79 ? -4.786 -2.180 6.371 1.00 68.81 79 PRO A CA 1
ATOM 581 C C . PRO A 1 79 ? -4.583 -1.844 4.898 1.00 68.81 79 PRO A C 1
ATOM 583 O O . PRO A 1 79 ? -4.085 -2.664 4.126 1.00 68.81 79 PRO A O 1
ATOM 586 N N . LYS A 1 80 ? -4.954 -0.619 4.513 1.00 82.38 80 LYS A N 1
ATOM 587 C CA . LYS A 1 80 ? -4.763 -0.143 3.143 1.00 82.38 80 LYS A CA 1
ATOM 588 C C . LYS A 1 80 ? -3.282 -0.220 2.794 1.00 82.38 80 LYS A C 1
ATOM 590 O O . LYS A 1 80 ? -2.451 0.491 3.368 1.00 82.38 80 LYS A O 1
ATOM 595 N N . LEU A 1 81 ? -2.968 -1.109 1.862 1.00 89.81 81 LEU A N 1
ATOM 596 C CA . LEU A 1 81 ? -1.623 -1.266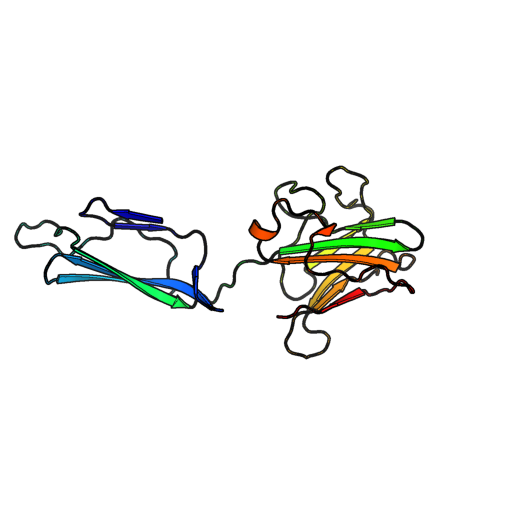 1.348 1.00 89.81 81 LEU A CA 1
ATOM 597 C C . LEU A 1 81 ? -1.388 -0.256 0.227 1.00 89.81 81 LEU A C 1
ATOM 599 O O . LEU A 1 81 ? -2.291 0.096 -0.532 1.00 89.81 81 LEU A O 1
ATOM 603 N N . VAL A 1 82 ? -0.149 0.197 0.122 1.00 91.94 82 VAL A N 1
ATOM 604 C CA . VAL A 1 82 ? 0.341 1.028 -0.971 1.00 91.94 82 VAL A CA 1
ATOM 605 C C . VAL A 1 82 ? 1.406 0.276 -1.745 1.00 91.94 82 VAL A C 1
ATOM 607 O O . VAL A 1 82 ? 2.079 -0.606 -1.208 1.00 91.94 82 VAL A O 1
ATOM 610 N N . ILE A 1 83 ? 1.570 0.654 -3.006 1.00 93.62 83 ILE A N 1
ATOM 611 C CA . ILE A 1 83 ? 2.539 0.074 -3.924 1.00 93.62 83 ILE A CA 1
ATOM 612 C C . ILE A 1 83 ? 3.405 1.159 -4.553 1.00 93.62 83 ILE A C 1
ATOM 614 O O . ILE A 1 83 ? 2.899 2.143 -5.089 1.00 93.62 83 ILE A O 1
ATOM 6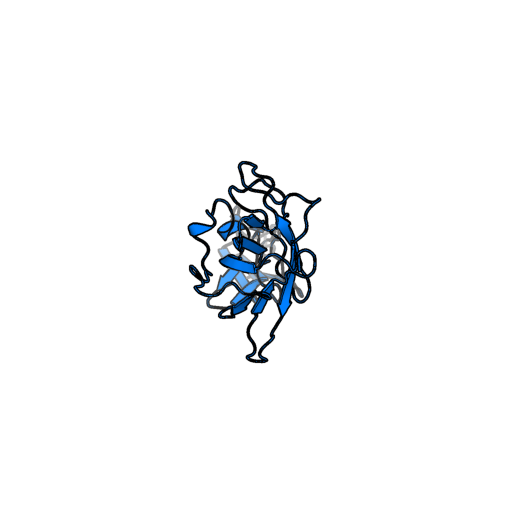18 N N . ALA A 1 84 ? 4.723 0.981 -4.493 1.00 93.12 84 ALA A N 1
ATOM 619 C CA . ALA A 1 84 ? 5.687 1.884 -5.114 1.00 93.12 84 ALA A CA 1
ATOM 620 C C . ALA A 1 84 ? 6.745 1.086 -5.865 1.00 93.12 84 ALA A C 1
ATOM 622 O O . ALA A 1 84 ? 7.257 0.087 -5.358 1.00 93.12 84 ALA A O 1
ATOM 623 N N . PHE A 1 85 ? 7.095 1.544 -7.063 1.00 94.44 85 PHE A N 1
ATOM 624 C CA . PHE A 1 85 ? 8.014 0.833 -7.940 1.00 94.44 85 PHE A CA 1
ATOM 625 C C . PHE A 1 85 ? 9.052 1.774 -8.536 1.00 94.44 85 PHE A C 1
ATOM 627 O O . PHE A 1 85 ? 8.739 2.886 -8.968 1.00 94.44 85 PHE A O 1
ATOM 634 N N . LYS A 1 86 ? 10.295 1.298 -8.600 1.00 93.69 86 LYS A N 1
ATOM 635 C CA . LYS A 1 86 ? 11.384 1.939 -9.333 1.00 93.69 86 LYS A CA 1
ATOM 636 C C . LYS A 1 86 ? 12.222 0.898 -10.040 1.00 93.69 86 LYS A C 1
ATOM 638 O O . LYS A 1 86 ? 12.530 -0.138 -9.462 1.00 93.69 86 LYS A O 1
ATOM 643 N N . SER A 1 87 ? 12.671 1.210 -11.247 1.00 95.44 87 SER A N 1
ATOM 644 C CA . SER A 1 87 ? 13.600 0.352 -11.966 1.00 95.44 87 SER A CA 1
ATOM 645 C C . SER A 1 87 ? 14.609 1.136 -12.793 1.00 95.44 87 SER A C 1
ATOM 647 O O . SER A 1 87 ? 14.314 2.222 -13.288 1.00 95.44 87 SER A O 1
ATOM 649 N N . TYR A 1 88 ? 15.804 0.573 -12.941 1.00 95.31 88 TYR A N 1
ATOM 650 C CA . TYR A 1 88 ? 16.745 0.920 -13.995 1.00 95.31 88 TYR A CA 1
ATOM 651 C C . TYR A 1 88 ? 16.365 0.183 -15.278 1.00 95.31 88 TYR A C 1
ATOM 653 O O . TYR A 1 88 ? 16.141 -1.029 -15.260 1.00 95.31 88 TYR A O 1
ATOM 661 N N . LEU A 1 89 ? 16.330 0.916 -16.388 1.00 96.06 89 LEU A N 1
ATOM 662 C CA . LEU A 1 89 ? 15.970 0.396 -17.702 1.00 96.06 89 LEU A CA 1
ATOM 663 C C . LEU A 1 89 ? 17.204 0.249 -18.599 1.00 96.06 89 LEU A C 1
ATOM 665 O O . LEU A 1 89 ? 18.146 1.041 -18.515 1.00 96.06 89 LEU A O 1
ATOM 669 N N . ALA A 1 90 ? 17.174 -0.739 -19.488 1.00 94.38 90 ALA A N 1
ATOM 670 C CA . ALA A 1 90 ? 18.085 -0.868 -20.620 1.00 94.38 90 ALA A CA 1
ATOM 671 C C . ALA A 1 90 ? 17.416 -0.309 -21.898 1.00 94.38 90 ALA A C 1
ATOM 673 O O . ALA A 1 90 ? 16.218 -0.534 -22.071 1.00 94.38 90 ALA A O 1
ATOM 674 N N . PRO A 1 91 ? 18.150 0.393 -22.790 1.00 87.12 91 PRO A N 1
ATOM 675 C CA . PRO A 1 91 ? 19.599 0.608 -22.754 1.00 87.12 91 PRO A CA 1
ATOM 676 C C . PRO A 1 91 ? 20.073 1.669 -21.747 1.00 87.12 91 PRO A C 1
ATOM 678 O O . PRO A 1 91 ? 21.189 1.544 -21.252 1.00 87.12 91 PRO A O 1
ATOM 681 N N . SER A 1 92 ? 19.266 2.678 -21.407 1.00 78.25 92 SER A N 1
ATOM 682 C CA . SER A 1 92 ? 19.596 3.633 -20.338 1.00 78.25 92 SER A CA 1
ATOM 683 C C . SER A 1 92 ? 18.408 4.531 -20.002 1.00 78.25 92 SER A C 1
ATOM 685 O O . SER A 1 92 ? 18.185 5.525 -20.689 1.00 78.25 92 SER A O 1
ATOM 687 N N . ASP A 1 93 ? 17.699 4.238 -18.914 1.00 85.25 93 ASP A N 1
ATOM 688 C CA . ASP A 1 93 ? 16.789 5.186 -18.259 1.00 85.25 93 ASP A CA 1
ATOM 689 C C . ASP A 1 93 ? 16.437 4.695 -16.840 1.00 85.25 93 ASP A C 1
ATOM 691 O O . ASP A 1 93 ? 16.998 3.712 -16.341 1.00 85.25 93 ASP A O 1
ATOM 695 N N . ARG A 1 94 ? 15.507 5.368 -16.165 1.00 92.44 94 ARG A N 1
ATOM 696 C CA . ARG A 1 94 ? 14.884 4.911 -14.923 1.00 92.44 94 ARG A CA 1
ATOM 697 C C . ARG A 1 94 ? 13.379 5.086 -15.031 1.00 92.44 94 ARG A C 1
ATOM 699 O O . ARG A 1 94 ? 12.930 6.157 -15.418 1.00 92.44 94 ARG A O 1
ATOM 706 N N . ALA A 1 95 ? 12.614 4.084 -14.621 1.00 93.50 95 ALA A N 1
ATOM 707 C CA . ALA A 1 95 ? 11.172 4.202 -14.450 1.00 93.50 95 ALA A CA 1
ATOM 708 C C . ALA A 1 95 ? 10.802 4.280 -12.972 1.00 93.50 95 ALA A C 1
ATOM 710 O O . ALA A 1 95 ? 11.447 3.647 -12.132 1.00 93.50 95 ALA A O 1
ATOM 711 N N . CYS A 1 96 ? 9.746 5.019 -12.656 1.00 92.75 96 CYS A N 1
ATOM 712 C CA . CYS A 1 96 ? 9.133 5.006 -11.339 1.00 92.75 96 CYS A CA 1
ATOM 713 C C . CYS A 1 96 ? 7.628 5.300 -11.386 1.00 92.75 96 CYS A C 1
ATOM 715 O O . CYS A 1 96 ? 7.098 5.838 -12.360 1.00 92.75 96 CYS A O 1
ATOM 717 N N . THR A 1 97 ? 6.926 4.913 -10.325 1.00 90.69 97 THR A N 1
ATOM 718 C CA . THR A 1 97 ? 5.509 5.237 -10.106 1.00 90.69 97 THR A CA 1
ATOM 719 C C . THR A 1 97 ? 5.316 6.716 -9.767 1.00 90.69 97 THR A C 1
ATOM 721 O O . THR A 1 97 ? 6.201 7.347 -9.180 1.00 90.69 97 THR A O 1
ATOM 724 N N . THR A 1 98 ? 4.150 7.269 -10.124 1.00 76.75 98 THR A N 1
ATOM 725 C CA . THR A 1 98 ? 3.760 8.681 -9.932 1.00 76.75 98 THR A CA 1
ATOM 726 C C . THR A 1 98 ? 2.465 8.791 -9.115 1.00 76.75 98 THR A C 1
ATOM 728 O O . THR A 1 98 ? 1.375 8.712 -9.670 1.00 76.75 98 THR A O 1
ATOM 731 N N . GLY A 1 99 ? 2.532 8.949 -7.789 1.00 59.97 99 GLY A N 1
ATOM 732 C CA . GLY A 1 99 ? 1.315 9.061 -6.964 1.00 59.97 99 GLY A CA 1
ATOM 733 C C . GLY A 1 99 ? 1.454 9.264 -5.438 1.00 59.97 99 GLY A C 1
ATOM 734 O O . GLY A 1 99 ? 2.492 9.045 -4.825 1.00 59.97 99 GLY A O 1
ATOM 735 N N . GLY A 1 100 ? 0.363 9.701 -4.807 1.00 52.91 100 GLY A N 1
ATOM 736 C CA . GLY A 1 100 ? 0.242 9.866 -3.354 1.00 52.91 100 GLY A CA 1
ATOM 737 C C . GLY A 1 100 ? 0.422 11.313 -2.850 1.00 52.91 100 GLY A C 1
ATOM 738 O O . GLY A 1 100 ? 1.283 12.042 -3.347 1.00 52.91 100 GLY A O 1
ATOM 739 N N . PRO A 1 101 ? -0.387 11.773 -1.873 1.00 48.00 101 PRO A N 1
ATOM 740 C CA . PRO A 1 101 ? -0.145 13.031 -1.178 1.00 48.00 101 PRO A CA 1
ATOM 741 C C . PRO A 1 101 ? 1.091 12.903 -0.281 1.00 48.00 101 PRO A C 1
ATOM 743 O O . PRO A 1 101 ? 1.235 11.943 0.475 1.00 48.00 101 PRO A O 1
ATOM 746 N N . GLY A 1 102 ? 1.968 13.902 -0.343 1.00 52.53 102 GLY A N 1
ATOM 747 C CA . GLY A 1 102 ? 3.192 13.941 0.451 1.00 52.53 102 GLY A CA 1
ATOM 748 C C . GLY A 1 102 ? 4.398 13.466 -0.347 1.00 52.53 102 GLY A C 1
ATOM 749 O O . GLY A 1 102 ? 4.463 12.350 -0.846 1.00 52.53 102 GLY A O 1
ATOM 750 N N . ASN A 1 103 ? 5.378 14.353 -0.467 1.00 48.12 103 ASN A N 1
ATOM 751 C CA . ASN A 1 103 ? 6.640 14.105 -1.142 1.00 48.12 103 ASN A CA 1
ATOM 752 C C . ASN A 1 103 ? 7.540 13.255 -0.224 1.00 48.12 103 ASN A C 1
ATOM 754 O O . ASN A 1 103 ? 8.488 13.752 0.382 1.00 48.12 103 ASN A O 1
ATOM 758 N N . ILE A 1 104 ? 7.187 11.985 -0.023 1.00 55.12 104 ILE A N 1
ATOM 759 C CA . ILE A 1 104 ? 7.914 11.058 0.853 1.00 55.12 104 ILE A CA 1
ATOM 760 C C . ILE A 1 104 ? 9.090 10.464 0.090 1.00 55.12 104 ILE A C 1
ATOM 762 O O . ILE A 1 104 ? 9.030 9.360 -0.426 1.00 55.12 104 ILE A O 1
ATOM 766 N N . ASN A 1 105 ? 10.124 11.296 -0.030 1.00 56.59 105 ASN A N 1
ATOM 767 C CA . ASN A 1 105 ? 11.487 11.014 -0.463 1.00 56.59 105 ASN A CA 1
ATOM 768 C C . ASN A 1 105 ? 11.703 9.676 -1.205 1.00 56.59 105 ASN A C 1
ATOM 770 O O . ASN A 1 105 ? 11.775 8.624 -0.586 1.00 56.59 105 ASN A O 1
ATOM 774 N N . PHE A 1 106 ? 11.922 9.791 -2.523 1.00 61.75 106 PHE A N 1
ATOM 775 C CA . PHE A 1 106 ? 12.601 8.892 -3.476 1.00 61.75 106 PHE A CA 1
ATOM 776 C C . PHE A 1 106 ? 11.759 8.212 -4.565 1.00 61.75 106 PHE A C 1
ATOM 778 O O . PHE A 1 106 ? 12.313 8.034 -5.653 1.00 61.75 106 PHE A O 1
ATOM 785 N N . VAL A 1 107 ? 10.494 7.867 -4.314 1.00 75.12 107 VAL A N 1
ATOM 786 C CA . VAL A 1 107 ? 9.502 7.401 -5.310 1.00 75.12 107 VAL A CA 1
ATOM 787 C C . VAL A 1 107 ? 8.101 7.768 -4.796 1.00 75.12 107 VAL A C 1
ATOM 789 O O . VAL A 1 107 ? 7.916 8.005 -3.606 1.00 75.12 107 VAL A O 1
ATOM 792 N N . THR A 1 108 ? 7.101 7.836 -5.662 1.00 81.94 108 THR A N 1
ATOM 793 C CA . THR A 1 108 ? 5.696 8.112 -5.305 1.00 81.94 108 THR A CA 1
ATOM 794 C C . THR A 1 108 ? 4.844 6.837 -5.501 1.00 81.94 108 THR A C 1
ATOM 796 O O . THR A 1 108 ? 5.261 5.976 -6.264 1.00 81.94 108 THR A O 1
ATOM 799 N N . TYR A 1 109 ? 3.713 6.643 -4.817 1.00 88.75 109 TYR A N 1
ATOM 800 C CA . TYR A 1 109 ? 2.987 5.361 -4.679 1.00 88.75 109 TYR A CA 1
ATOM 801 C C . TYR A 1 109 ? 1.541 5.374 -5.217 1.00 88.75 109 TYR A C 1
ATOM 803 O O . TYR A 1 109 ? 0.951 6.429 -5.434 1.00 88.75 109 TYR A O 1
ATOM 811 N N . TYR A 1 110 ? 0.944 4.193 -5.378 1.00 90.88 110 TYR A N 1
ATOM 812 C CA . TYR A 1 110 ? -0.491 3.988 -5.620 1.00 90.88 110 TYR A CA 1
ATOM 813 C C . TYR A 1 110 ? -1.130 3.183 -4.488 1.00 90.88 110 TYR A C 1
ATOM 815 O O . TYR A 1 110 ? -0.423 2.555 -3.701 1.00 90.88 110 TYR A O 1
ATOM 823 N N . ASP A 1 111 ? -2.460 3.158 -4.433 1.00 90.62 111 ASP A N 1
ATOM 824 C CA . ASP A 1 111 ? -3.179 2.179 -3.617 1.00 90.62 111 ASP A CA 1
ATOM 825 C C . ASP A 1 111 ? -2.976 0.777 -4.208 1.00 90.62 111 ASP A C 1
ATOM 827 O O . ASP A 1 111 ? -3.136 0.569 -5.415 1.00 90.62 111 ASP A O 1
ATOM 831 N N . PHE A 1 112 ? -2.634 -0.192 -3.363 1.00 92.25 112 PHE A N 1
ATOM 832 C CA . PHE A 1 112 ? -2.547 -1.594 -3.755 1.00 92.25 112 PHE A CA 1
ATOM 833 C C . PHE A 1 112 ? -3.956 -2.194 -3.798 1.00 92.25 112 PHE A C 1
ATOM 835 O O . PHE A 1 112 ? -4.652 -2.251 -2.784 1.00 92.25 112 PHE A O 1
ATOM 842 N N . LYS A 1 113 ? -4.383 -2.631 -4.983 1.00 89.56 113 LYS A N 1
ATOM 843 C CA . LYS A 1 113 ? -5.690 -3.252 -5.228 1.00 89.56 113 LYS A CA 1
ATOM 844 C C . LYS A 1 113 ? -5.621 -4.157 -6.462 1.00 89.56 113 LYS A C 1
ATOM 846 O O . LYS A 1 113 ? -4.772 -3.903 -7.310 1.00 89.56 113 LYS A O 1
ATOM 851 N N . PRO A 1 114 ? -6.506 -5.156 -6.610 1.00 90.25 114 PRO A N 1
ATOM 852 C CA . PRO A 1 114 ? -6.516 -6.020 -7.789 1.00 90.25 114 PRO A CA 1
ATOM 853 C C . PRO A 1 114 ? -6.728 -5.244 -9.099 1.00 90.25 114 PRO A C 1
ATOM 855 O O . PRO A 1 114 ? -7.471 -4.259 -9.143 1.00 90.25 114 PRO A O 1
ATOM 858 N N . GLY A 1 115 ? -6.115 -5.727 -10.180 1.00 93.50 115 GLY A N 1
ATOM 859 C CA . GLY A 1 115 ? -6.173 -5.132 -11.513 1.00 93.50 115 GLY A CA 1
ATOM 860 C C . GLY A 1 115 ? -5.097 -4.071 -11.754 1.00 93.50 115 GLY A C 1
ATOM 861 O O . GLY A 1 115 ? -4.060 -4.038 -11.092 1.00 93.50 115 GLY A O 1
ATOM 862 N N . VAL A 1 116 ? -5.322 -3.212 -12.751 1.00 93.12 116 VAL A N 1
ATOM 863 C CA . VAL A 1 116 ? -4.396 -2.118 -13.079 1.00 93.12 116 VAL A CA 1
ATOM 864 C C . VAL A 1 116 ? -4.488 -1.040 -12.000 1.00 93.12 116 VAL A C 1
ATOM 866 O O . VAL A 1 116 ? -5.541 -0.426 -11.812 1.00 93.12 116 VAL A O 1
ATOM 869 N N . VAL A 1 117 ? -3.379 -0.786 -11.304 1.00 92.19 117 VAL A N 1
ATOM 870 C CA . VAL A 1 117 ? -3.331 0.182 -10.192 1.00 92.19 117 VAL A CA 1
ATOM 871 C C . VAL A 1 117 ? -2.793 1.546 -10.609 1.00 92.19 117 VAL A C 1
ATOM 873 O O . VAL A 1 117 ? -3.089 2.546 -9.959 1.00 92.19 117 VAL A O 1
ATOM 876 N N . GLY A 1 118 ? -2.046 1.613 -11.710 1.00 92.62 118 GLY A N 1
ATOM 877 C CA . GLY A 1 118 ? -1.483 2.858 -12.216 1.00 92.62 118 GLY A CA 1
ATOM 878 C C . GLY A 1 118 ? -0.484 2.647 -13.348 1.00 92.62 118 GLY A C 1
ATOM 879 O O . GLY A 1 118 ? -0.383 1.560 -13.920 1.00 92.62 118 GLY A O 1
ATOM 880 N N . LYS A 1 119 ? 0.269 3.705 -13.657 1.00 94.31 119 LYS A N 1
ATOM 881 C CA . LYS A 1 119 ? 1.315 3.701 -14.684 1.00 94.31 119 LYS A CA 1
ATOM 882 C C . LYS A 1 119 ? 2.700 3.877 -14.074 1.00 94.31 119 LYS A C 1
ATOM 884 O O . LYS A 1 119 ? 2.874 4.509 -13.035 1.00 94.31 119 LYS A O 1
ATOM 889 N N . VAL A 1 120 ? 3.699 3.347 -14.758 1.00 94.50 120 VAL A N 1
ATOM 890 C CA . VAL A 1 120 ? 5.106 3.674 -14.527 1.00 94.50 120 VAL A CA 1
ATOM 891 C C . VAL A 1 120 ? 5.558 4.663 -15.591 1.00 94.50 120 VAL A C 1
ATOM 893 O O . VAL A 1 120 ? 5.158 4.567 -16.750 1.00 94.50 120 VAL A O 1
ATOM 896 N N . TYR A 1 121 ? 6.374 5.632 -15.198 1.00 94.4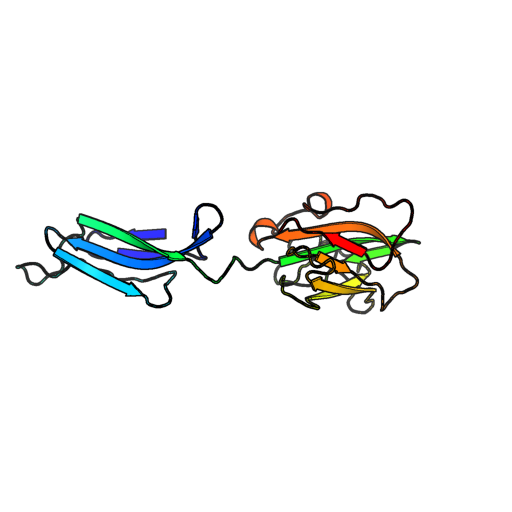4 121 TYR A N 1
ATOM 897 C CA . TYR A 1 121 ? 6.835 6.717 -16.061 1.00 94.44 121 TYR A CA 1
ATOM 898 C C . TYR A 1 121 ? 8.349 6.811 -16.005 1.00 94.44 121 TYR A C 1
ATOM 900 O O . TYR A 1 121 ? 8.954 6.446 -14.995 1.00 94.44 121 TYR A O 1
ATOM 908 N N . LEU A 1 122 ? 8.963 7.343 -17.058 1.00 93.56 122 LEU A N 1
ATOM 909 C CA . LEU A 1 122 ? 10.376 7.703 -17.009 1.00 93.56 122 LEU A CA 1
ATOM 910 C C . LEU A 1 122 ? 10.635 8.736 -15.917 1.00 93.56 122 LEU A C 1
ATOM 912 O O . LEU A 1 122 ? 9.802 9.593 -15.652 1.00 93.56 122 LEU A O 1
ATOM 916 N N . SER A 1 123 ? 11.793 8.669 -15.275 1.00 89.12 123 SER A N 1
ATOM 917 C CA . SER A 1 123 ? 12.175 9.585 -14.205 1.00 89.12 123 SER A CA 1
ATOM 918 C C . SER A 1 123 ? 12.268 11.023 -14.724 1.00 89.12 123 SER A C 1
ATOM 920 O O . SER A 1 123 ? 13.012 11.308 -15.658 1.00 89.12 123 SER A O 1
ATOM 922 N N . ALA A 1 124 ? 11.612 11.960 -14.039 1.00 86.50 124 ALA A N 1
ATOM 923 C CA . ALA A 1 124 ? 11.684 13.396 -14.318 1.00 86.50 124 ALA A CA 1
ATOM 924 C C . ALA A 1 124 ? 13.029 14.035 -13.914 1.00 86.50 124 ALA A C 1
ATOM 926 O O . ALA A 1 124 ? 13.234 15.229 -14.116 1.00 86.50 124 ALA A O 1
ATOM 927 N N . GLY A 1 125 ? 13.942 13.268 -13.302 1.00 80.00 125 GLY A N 1
ATOM 928 C CA . GLY A 1 125 ? 15.242 13.774 -12.840 1.00 80.00 125 GLY A CA 1
ATOM 929 C C . GLY A 1 125 ? 15.145 14.706 -11.626 1.00 80.00 125 GLY A C 1
ATOM 930 O O . GLY A 1 125 ? 16.080 15.443 -11.328 1.00 80.00 125 GLY A O 1
ATOM 931 N N . THR A 1 126 ? 14.013 14.682 -10.926 1.00 76.06 126 THR A N 1
ATOM 932 C CA . THR A 1 126 ? 13.718 15.503 -9.751 1.00 76.06 126 THR A CA 1
ATOM 933 C C . THR A 1 126 ? 14.305 14.906 -8.468 1.00 76.06 126 THR A C 1
ATOM 935 O O . THR A 1 126 ? 14.669 13.728 -8.407 1.00 76.06 126 THR A O 1
ATOM 938 N N . THR A 1 127 ? 14.419 15.731 -7.421 1.00 70.81 127 THR A N 1
ATOM 939 C CA . THR A 1 127 ? 14.722 15.276 -6.056 1.00 70.81 127 THR A CA 1
ATOM 940 C C . THR A 1 127 ? 13.613 15.753 -5.113 1.00 70.81 127 THR A C 1
ATOM 942 O O . THR A 1 127 ? 13.486 16.960 -4.911 1.00 70.81 127 THR A O 1
ATOM 945 N N . PRO A 1 128 ? 12.818 14.837 -4.535 1.00 69.31 128 PRO A N 1
ATOM 946 C CA . PRO A 1 128 ? 12.855 13.388 -4.757 1.00 69.31 128 PRO A CA 1
ATOM 947 C C . PRO A 1 128 ? 12.452 12.974 -6.180 1.00 69.31 128 PRO A C 1
ATOM 949 O O . PRO A 1 128 ? 11.805 13.732 -6.892 1.00 69.31 128 PRO A O 1
ATOM 952 N N . SER A 1 129 ? 12.871 11.771 -6.587 1.00 71.25 129 SER A N 1
ATOM 953 C CA . SER A 1 129 ? 12.652 11.244 -7.939 1.00 71.25 129 SER A CA 1
ATOM 954 C C . SER A 1 129 ? 11.173 10.930 -8.158 1.00 71.25 129 SER A C 1
ATOM 956 O O . SER A 1 129 ? 10.626 10.008 -7.556 1.00 71.25 129 SER A O 1
ATOM 958 N N . THR A 1 130 ? 10.542 11.704 -9.034 1.00 77.12 130 THR A N 1
ATOM 959 C CA . THR A 1 130 ? 9.185 11.477 -9.545 1.00 77.12 130 THR A CA 1
ATOM 960 C C . THR A 1 130 ? 9.254 11.062 -11.011 1.00 77.12 130 THR A C 1
ATOM 962 O O . THR A 1 130 ? 10.274 11.264 -11.672 1.00 77.12 130 THR A O 1
ATOM 965 N N . GLY A 1 131 ? 8.175 10.491 -11.534 1.00 86.25 131 GLY A N 1
ATOM 966 C CA . GLY A 1 131 ? 8.042 10.232 -12.964 1.00 86.25 131 GLY A CA 1
ATOM 967 C C . GLY A 1 131 ? 7.589 11.469 -13.749 1.00 86.25 131 GLY A C 1
ATOM 968 O O . GLY A 1 131 ? 6.866 12.323 -13.234 1.00 86.25 131 GLY A O 1
ATOM 969 N N . ASP A 1 132 ? 8.035 11.566 -14.996 1.00 89.69 132 ASP A N 1
ATOM 970 C CA . ASP A 1 132 ? 7.609 12.526 -16.008 1.00 89.69 132 ASP A CA 1
ATOM 971 C C . ASP A 1 132 ? 6.290 12.033 -16.611 1.00 89.69 132 ASP A C 1
ATOM 973 O O . ASP A 1 132 ? 6.269 11.095 -17.408 1.00 89.69 132 ASP A O 1
ATOM 977 N N . LEU A 1 133 ? 5.180 12.668 -16.224 1.00 90.12 133 LEU A N 1
ATOM 978 C CA . LEU A 1 133 ? 3.827 12.279 -16.642 1.00 90.12 133 LEU A CA 1
ATOM 979 C C . LEU A 1 133 ? 3.608 12.330 -18.163 1.00 90.12 133 LEU A C 1
ATOM 981 O O . LEU A 1 133 ? 2.633 11.769 -18.655 1.00 90.12 133 LEU A O 1
ATOM 985 N N . THR A 1 134 ? 4.507 12.972 -18.915 1.00 92.12 134 THR A N 1
ATOM 986 C CA . THR A 1 134 ? 4.462 13.006 -20.385 1.00 92.12 134 THR A CA 1
ATOM 987 C C . THR A 1 134 ? 5.146 11.803 -21.040 1.00 92.12 134 THR A C 1
ATOM 989 O O . THR A 1 134 ? 5.038 11.623 -22.252 1.00 92.12 134 THR A O 1
ATOM 992 N N . LYS A 1 135 ? 5.839 10.966 -20.257 1.00 94.06 135 LYS A N 1
ATOM 993 C CA . LYS A 1 135 ? 6.642 9.828 -20.728 1.00 94.06 135 LYS A CA 1
ATOM 994 C C . LYS A 1 135 ? 6.272 8.531 -19.996 1.00 94.06 135 LYS A C 1
ATOM 996 O O . LYS A 1 135 ? 7.073 8.029 -19.198 1.00 94.06 135 LYS A O 1
ATOM 1001 N N . PRO A 1 136 ? 5.065 7.986 -20.224 1.00 95.56 136 PRO A N 1
ATOM 1002 C CA . PRO A 1 136 ? 4.694 6.687 -19.675 1.00 95.56 136 PRO A CA 1
ATOM 1003 C C . PRO A 1 136 ? 5.590 5.582 -20.249 1.00 95.56 136 PRO A C 1
ATOM 1005 O O . PRO A 1 136 ? 6.074 5.684 -21.374 1.00 95.56 136 PRO A O 1
ATOM 1008 N N . VAL A 1 137 ? 5.825 4.540 -19.456 1.00 96.88 137 VAL A N 1
ATOM 1009 C CA . VAL A 1 137 ? 6.558 3.325 -19.848 1.00 96.88 137 VAL A CA 1
ATOM 1010 C C . VAL A 1 137 ? 5.598 2.153 -20.002 1.00 96.88 137 VAL A C 1
ATOM 1012 O O . VAL A 1 137 ? 5.695 1.405 -20.970 1.00 96.88 137 VAL A O 1
ATOM 1015 N N . GLY A 1 138 ? 4.653 2.014 -19.079 1.00 96.75 138 GLY A N 1
ATOM 1016 C CA . GLY A 1 138 ? 3.674 0.938 -19.084 1.00 96.75 138 GLY A CA 1
ATOM 1017 C C . GLY A 1 138 ? 2.814 0.956 -17.830 1.00 96.75 138 GLY A C 1
ATOM 1018 O O . GLY A 1 138 ? 2.798 1.945 -17.086 1.00 96.75 138 GLY A O 1
ATOM 1019 N N . ASN A 1 139 ? 2.089 -0.130 -17.589 1.00 97.25 139 ASN A N 1
ATOM 1020 C CA . ASN A 1 139 ? 1.168 -0.247 -16.460 1.00 97.25 139 ASN A CA 1
ATOM 1021 C C . ASN A 1 139 ? 1.733 -1.131 -15.351 1.00 97.25 139 ASN A C 1
ATOM 1023 O O . ASN A 1 139 ? 2.535 -2.032 -15.593 1.00 97.25 139 ASN A O 1
ATOM 1027 N N . ILE A 1 140 ? 1.264 -0.879 -14.131 1.00 97.25 140 ILE A N 1
ATOM 1028 C CA . ILE A 1 140 ? 1.444 -1.763 -12.983 1.00 97.25 140 ILE A CA 1
ATOM 1029 C C . ILE A 1 140 ? 0.112 -2.458 -12.683 1.00 97.25 140 ILE A C 1
ATOM 1031 O O . ILE A 1 140 ? -0.924 -1.806 -12.526 1.00 97.25 140 ILE A O 1
ATOM 1035 N N . THR A 1 141 ? 0.145 -3.786 -12.639 1.00 97.25 141 THR A N 1
ATOM 1036 C CA . THR A 1 141 ? -1.026 -4.652 -12.471 1.00 97.25 141 THR A CA 1
ATOM 1037 C C . THR A 1 141 ? -0.803 -5.590 -11.298 1.00 97.25 141 THR A C 1
ATOM 1039 O O . THR A 1 141 ? 0.265 -6.187 -11.182 1.00 97.25 141 THR A O 1
ATOM 1042 N N . VAL A 1 142 ? -1.815 -5.724 -10.446 1.00 96.94 142 VAL A N 1
ATOM 1043 C CA . VAL A 1 142 ? -1.832 -6.650 -9.312 1.00 96.94 142 VAL A CA 1
ATOM 1044 C C . VAL A 1 142 ? -2.813 -7.780 -9.611 1.00 96.94 142 VAL A C 1
ATOM 1046 O O . VAL A 1 142 ? -3.969 -7.525 -9.954 1.00 96.94 142 VAL A O 1
ATOM 1049 N N . GLY A 1 143 ? -2.378 -9.027 -9.483 1.00 94.19 143 GLY A N 1
ATOM 1050 C CA . GLY A 1 143 ? -3.212 -10.201 -9.745 1.00 94.19 143 GLY A CA 1
ATOM 1051 C C . GLY A 1 143 ? -2.516 -11.490 -9.336 1.00 94.19 143 GLY A C 1
ATOM 1052 O O . GLY A 1 143 ? -1.313 -11.476 -9.144 1.00 94.19 143 GLY A O 1
ATOM 1053 N N . ASP A 1 144 ? -3.255 -12.587 -9.222 1.00 92.50 144 ASP A N 1
ATOM 1054 C CA . ASP A 1 144 ? -2.677 -13.930 -9.085 1.00 92.50 144 ASP A CA 1
ATOM 1055 C C . ASP A 1 144 ? -2.438 -14.485 -10.499 1.00 92.50 144 ASP A C 1
ATOM 1057 O O . ASP A 1 144 ? -3.363 -14.956 -11.164 1.00 92.50 144 ASP A O 1
ATOM 1061 N N . THR A 1 145 ? -1.231 -14.293 -11.036 1.00 88.69 145 THR A N 1
ATOM 1062 C CA . THR A 1 145 ? -0.928 -14.619 -12.443 1.00 88.69 145 THR A CA 1
ATOM 1063 C C . THR A 1 145 ? -0.541 -16.078 -12.643 1.00 88.69 145 THR A C 1
ATOM 1065 O O . THR A 1 145 ? -0.630 -16.586 -13.764 1.00 88.69 145 THR A O 1
ATOM 1068 N N . ASN A 1 146 ? -0.132 -16.761 -11.575 1.00 88.62 146 ASN A N 1
ATOM 1069 C CA . ASN A 1 146 ? 0.281 -18.162 -11.595 1.00 88.62 146 ASN A CA 1
ATOM 1070 C C . ASN A 1 146 ? -0.751 -19.112 -10.945 1.00 88.62 146 ASN A C 1
ATOM 1072 O O . ASN A 1 146 ? -0.549 -20.327 -10.988 1.00 88.62 146 ASN A O 1
ATOM 1076 N N . ASN A 1 147 ? -1.872 -18.586 -10.438 1.00 89.38 147 ASN A N 1
ATOM 1077 C CA . ASN A 1 147 ? -2.930 -19.298 -9.715 1.00 89.38 147 ASN A CA 1
ATOM 1078 C C . ASN A 1 147 ? -2.424 -20.036 -8.462 1.00 89.38 147 ASN A C 1
ATOM 1080 O O . ASN A 1 147 ? -2.905 -21.133 -8.158 1.00 89.38 147 ASN A O 1
ATOM 1084 N N . ASP A 1 148 ? -1.436 -19.482 -7.755 1.00 89.94 148 ASP A N 1
ATOM 1085 C CA . ASP A 1 148 ? -0.905 -20.063 -6.514 1.00 89.94 148 ASP A CA 1
ATOM 1086 C C . ASP A 1 148 ? -1.596 -19.539 -5.242 1.00 89.94 148 ASP A C 1
ATOM 1088 O O . ASP A 1 148 ? -1.271 -19.972 -4.129 1.00 89.94 148 ASP A O 1
ATOM 1092 N N . GLY A 1 149 ? -2.590 -18.661 -5.405 1.00 86.19 149 GLY A N 1
ATOM 1093 C CA . GLY A 1 149 ? -3.335 -18.038 -4.321 1.00 86.19 149 GLY A CA 1
ATOM 1094 C C . GLY A 1 149 ? -2.615 -16.858 -3.671 1.00 86.19 149 GLY A C 1
ATOM 1095 O O . GLY A 1 149 ? -3.065 -16.420 -2.611 1.00 86.19 149 GLY A O 1
ATOM 1096 N N . LYS A 1 150 ? -1.520 -16.359 -4.257 1.00 90.00 150 LYS A N 1
ATOM 1097 C CA . LYS A 1 150 ? -0.775 -15.180 -3.795 1.00 90.00 150 LYS A CA 1
ATOM 1098 C C . LYS A 1 150 ? -0.796 -14.075 -4.838 1.00 90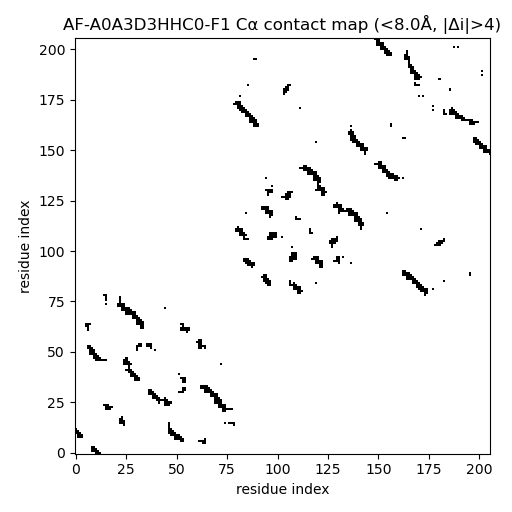.00 150 LYS A C 1
ATOM 1100 O O . LYS A 1 150 ? -1.082 -14.282 -6.015 1.00 90.00 150 LYS A O 1
ATOM 1105 N N . TRP A 1 151 ? -0.499 -12.863 -4.391 1.00 93.56 151 TRP A N 1
ATOM 1106 C CA . TRP A 1 151 ? -0.463 -11.709 -5.270 1.00 93.56 151 TRP A CA 1
ATOM 1107 C C . TRP A 1 151 ? 0.851 -11.612 -6.038 1.00 93.56 151 TRP A C 1
ATOM 1109 O O . TRP A 1 151 ? 1.945 -11.671 -5.479 1.00 93.56 151 TRP A O 1
ATOM 1119 N N . ASP A 1 152 ? 0.733 -11.302 -7.320 1.00 96.44 152 ASP A N 1
ATOM 1120 C CA . ASP A 1 152 ? 1.823 -10.882 -8.181 1.00 96.44 152 ASP A CA 1
ATOM 1121 C C . ASP A 1 152 ? 1.679 -9.413 -8.546 1.00 96.44 152 ASP A C 1
ATOM 1123 O O . ASP A 1 152 ? 0.579 -8.886 -8.745 1.00 96.44 152 ASP A O 1
ATOM 1127 N N . VAL A 1 153 ? 2.822 -8.756 -8.710 1.00 97.94 153 VAL A N 1
ATOM 1128 C CA . VAL A 1 153 ? 2.904 -7.429 -9.312 1.00 97.94 153 VAL A CA 1
ATOM 1129 C C . VAL A 1 153 ? 3.584 -7.557 -10.663 1.00 97.94 153 VAL A C 1
ATOM 1131 O O . VAL A 1 153 ? 4.766 -7.888 -10.742 1.00 97.94 153 VAL A O 1
ATOM 1134 N N . THR A 1 154 ? 2.841 -7.253 -11.723 1.00 98.00 154 THR A N 1
ATOM 1135 C CA . THR A 1 154 ? 3.345 -7.231 -13.098 1.00 98.00 154 THR A CA 1
ATOM 1136 C C . THR A 1 154 ? 3.496 -5.795 -13.576 1.00 98.00 154 THR A C 1
ATOM 1138 O O . THR A 1 154 ? 2.555 -5.004 -13.494 1.00 98.00 154 THR A O 1
ATOM 1141 N N . ILE A 1 155 ? 4.673 -5.465 -14.100 1.00 97.94 155 ILE A N 1
ATOM 1142 C CA . ILE A 1 155 ? 4.970 -4.189 -14.741 1.00 97.94 155 ILE A CA 1
ATOM 1143 C C . ILE A 1 155 ? 5.230 -4.451 -16.225 1.00 97.94 155 ILE A C 1
ATOM 1145 O O . ILE A 1 155 ? 6.177 -5.156 -16.584 1.00 97.94 155 ILE A O 1
ATOM 1149 N N . ASP A 1 156 ? 4.387 -3.890 -17.088 1.00 97.56 156 ASP A N 1
ATOM 1150 C CA . ASP A 1 156 ? 4.561 -3.953 -18.542 1.00 97.56 156 ASP A CA 1
ATOM 1151 C C . ASP A 1 156 ? 5.359 -2.750 -19.082 1.00 97.56 156 ASP A C 1
ATOM 1153 O O . ASP A 1 156 ? 5.650 -1.794 -18.359 1.00 97.56 156 ASP A O 1
ATOM 1157 N N . ASN A 1 157 ? 5.740 -2.810 -20.360 1.00 97.19 157 ASN A N 1
ATOM 1158 C CA . ASN A 1 157 ? 6.389 -1.714 -21.085 1.00 97.19 157 ASN A CA 1
ATOM 1159 C C . ASN A 1 157 ? 5.602 -1.309 -22.345 1.00 97.19 157 ASN A C 1
ATOM 1161 O O . ASN A 1 157 ? 6.184 -0.925 -23.359 1.00 97.19 157 ASN A O 1
ATOM 1165 N N . THR A 1 158 ? 4.275 -1.439 -22.310 1.00 97.44 158 THR A N 1
ATOM 1166 C CA . THR A 1 158 ? 3.421 -1.278 -23.499 1.00 97.44 158 THR A CA 1
ATOM 1167 C C . THR A 1 158 ? 3.513 0.106 -24.147 1.00 97.44 158 THR A C 1
ATOM 1169 O O . THR A 1 158 ? 3.364 0.210 -25.363 1.00 97.44 158 THR A O 1
ATOM 1172 N N . ASP A 1 159 ? 3.823 1.153 -23.375 1.00 97.38 159 ASP A N 1
ATOM 1173 C CA . ASP A 1 159 ? 4.001 2.517 -23.886 1.00 97.38 159 ASP A CA 1
ATOM 1174 C C . ASP A 1 159 ? 5.443 2.782 -24.388 1.00 97.38 159 ASP A C 1
ATOM 1176 O O . ASP A 1 159 ? 5.678 3.748 -25.118 1.00 97.38 159 ASP A O 1
ATOM 1180 N N . ARG A 1 160 ? 6.421 1.936 -24.015 1.00 95.44 160 ARG A N 1
ATOM 1181 C CA . ARG A 1 160 ? 7.853 2.031 -24.373 1.00 95.44 160 ARG A CA 1
ATOM 1182 C C . ARG A 1 160 ? 8.491 0.656 -24.563 1.00 95.44 160 ARG A C 1
ATOM 1184 O O . ARG A 1 160 ? 9.361 0.237 -23.798 1.00 95.44 160 ARG A O 1
ATOM 1191 N N . THR A 1 161 ? 8.084 -0.036 -25.625 1.00 96.31 161 THR A N 1
ATOM 1192 C CA . THR A 1 161 ? 8.540 -1.406 -25.924 1.00 96.31 161 THR A CA 1
ATOM 1193 C C . THR A 1 161 ? 10.039 -1.511 -26.218 1.00 96.31 161 THR A C 1
ATOM 1195 O O . THR A 1 161 ? 10.600 -2.602 -26.202 1.00 96.31 161 THR A O 1
ATOM 1198 N N . ASP A 1 162 ? 10.692 -0.383 -26.504 1.00 95.44 162 ASP A N 1
ATOM 1199 C CA . ASP A 1 162 ? 12.138 -0.259 -26.694 1.00 95.44 162 ASP A CA 1
ATOM 1200 C C . ASP A 1 162 ? 12.940 -0.302 -25.381 1.00 95.44 162 ASP A C 1
ATOM 1202 O O . ASP A 1 162 ? 14.163 -0.444 -25.416 1.00 95.44 162 ASP A O 1
ATOM 1206 N N . LEU A 1 163 ? 12.271 -0.183 -24.230 1.00 96.25 163 LEU A N 1
ATOM 1207 C CA . LEU A 1 163 ? 12.893 -0.191 -22.911 1.00 96.25 163 LEU A CA 1
ATOM 1208 C C . LEU A 1 163 ? 12.577 -1.481 -22.157 1.00 96.25 163 LEU A C 1
ATOM 1210 O O . LEU A 1 163 ? 11.426 -1.903 -22.083 1.00 96.25 163 LEU A O 1
ATOM 1214 N N . LEU A 1 164 ? 13.596 -2.075 -21.538 1.00 97.69 164 LEU A N 1
ATOM 1215 C CA . LEU A 1 164 ? 13.473 -3.310 -20.756 1.00 97.69 164 LEU A CA 1
ATOM 1216 C C . LEU A 1 164 ? 13.918 -3.090 -19.307 1.00 97.69 164 LEU A C 1
ATOM 1218 O O . LEU A 1 164 ? 14.854 -2.329 -19.052 1.00 97.69 164 LEU A O 1
ATOM 1222 N N . PHE A 1 165 ? 13.289 -3.777 -18.354 1.00 97.75 165 PHE A N 1
ATOM 1223 C CA . PHE A 1 165 ? 13.619 -3.690 -16.931 1.00 97.75 165 PHE A CA 1
ATOM 1224 C C . PHE A 1 165 ? 14.901 -4.467 -16.624 1.00 97.75 165 PHE A C 1
ATOM 1226 O O . PHE A 1 165 ? 15.021 -5.638 -16.980 1.00 97.75 165 PHE A O 1
ATOM 1233 N N . LYS A 1 166 ? 15.866 -3.817 -15.962 1.00 97.44 166 LYS A N 1
ATOM 1234 C CA . LYS A 1 166 ? 17.191 -4.388 -15.662 1.00 97.44 166 LYS A CA 1
ATOM 1235 C C . LYS A 1 166 ? 17.451 -4.579 -14.171 1.00 97.44 166 LYS A C 1
ATOM 1237 O O . LYS A 1 166 ? 18.109 -5.535 -13.796 1.00 97.44 166 LYS A O 1
ATOM 1242 N N . ASP A 1 167 ? 16.998 -3.665 -13.325 1.00 96.81 167 ASP A N 1
ATOM 1243 C CA . ASP A 1 167 ? 17.140 -3.773 -11.867 1.00 96.81 167 ASP A CA 1
ATOM 1244 C C . ASP A 1 167 ? 15.975 -3.034 -11.224 1.00 96.81 167 ASP A C 1
ATOM 1246 O O . ASP A 1 167 ? 15.786 -1.845 -11.489 1.00 96.81 167 ASP A O 1
ATOM 1250 N N . ALA A 1 168 ? 15.142 -3.736 -10.469 1.00 96.88 168 ALA A N 1
ATOM 1251 C CA . ALA A 1 168 ? 13.860 -3.238 -10.005 1.00 96.88 168 ALA A CA 1
ATOM 1252 C C . ALA A 1 168 ? 13.678 -3.405 -8.497 1.00 96.88 168 ALA A C 1
ATOM 1254 O O . ALA A 1 168 ? 14.155 -4.358 -7.880 1.00 96.88 168 ALA A O 1
ATOM 1255 N N . TYR A 1 169 ? 12.941 -2.453 -7.934 1.00 95.94 169 TYR A N 1
ATOM 1256 C CA . TYR A 1 169 ? 12.668 -2.281 -6.518 1.00 95.94 169 TYR A CA 1
ATOM 1257 C C . TYR A 1 169 ? 11.171 -2.054 -6.359 1.00 95.94 169 TYR A C 1
ATOM 1259 O O . TYR A 1 169 ? 10.615 -1.126 -6.953 1.00 95.94 169 TYR A O 1
ATOM 1267 N N . LEU A 1 170 ? 10.537 -2.870 -5.528 1.00 96.81 170 LEU A N 1
ATOM 1268 C CA . LEU A 1 170 ? 9.107 -2.838 -5.280 1.00 96.81 170 LEU A CA 1
ATOM 1269 C C . LEU A 1 170 ? 8.842 -2.796 -3.776 1.00 96.81 170 LEU A C 1
ATOM 1271 O O . LEU A 1 170 ? 9.373 -3.589 -2.997 1.00 96.81 170 LEU A O 1
ATOM 1275 N N . PHE A 1 171 ? 7.984 -1.869 -3.378 1.00 95.00 171 PHE A N 1
ATOM 1276 C CA . PHE A 1 171 ? 7.400 -1.826 -2.052 1.00 95.00 171 PHE A CA 1
ATOM 1277 C C . PHE A 1 171 ? 5.923 -2.189 -2.143 1.00 95.00 171 PHE A C 1
ATOM 1279 O O . PHE A 1 171 ? 5.209 -1.620 -2.966 1.00 95.00 171 PHE A O 1
ATOM 1286 N N . VAL A 1 172 ? 5.484 -3.087 -1.261 1.00 94.88 172 VAL A N 1
ATOM 1287 C CA . VAL A 1 172 ? 4.074 -3.320 -0.936 1.00 94.88 172 VAL A CA 1
ATOM 1288 C C . VAL A 1 172 ? 3.973 -3.427 0.582 1.00 94.88 172 VAL A C 1
ATOM 1290 O O . VAL A 1 172 ? 4.672 -4.240 1.187 1.00 94.88 172 VAL A O 1
ATOM 1293 N N . GLY A 1 173 ? 3.153 -2.580 1.198 1.00 91.81 173 GLY A N 1
ATOM 1294 C CA . GLY A 1 173 ? 3.041 -2.459 2.654 1.00 91.81 173 GLY A CA 1
ATOM 1295 C C . GLY A 1 173 ? 2.133 -1.298 3.048 1.00 91.81 173 GLY A C 1
ATOM 1296 O O . GLY A 1 173 ? 1.510 -0.684 2.187 1.00 91.81 173 GLY A O 1
ATOM 1297 N N . THR A 1 174 ? 2.044 -0.968 4.334 1.00 89.12 174 THR A N 1
ATOM 1298 C CA . THR A 1 174 ? 1.224 0.173 4.775 1.00 89.12 174 THR A CA 1
ATOM 1299 C C . THR A 1 174 ? 1.893 1.507 4.432 1.00 89.12 174 THR A C 1
ATOM 1301 O O . THR A 1 174 ? 3.119 1.600 4.314 1.00 89.12 174 THR A O 1
ATOM 1304 N N . LEU A 1 175 ? 1.108 2.585 4.330 1.00 85.44 175 LEU A N 1
ATOM 1305 C CA . LEU A 1 175 ? 1.652 3.931 4.096 1.00 85.44 175 LEU A CA 1
ATOM 1306 C C . LEU A 1 175 ? 2.644 4.368 5.193 1.00 85.44 175 LEU A C 1
ATOM 1308 O O . LEU A 1 175 ? 3.634 5.046 4.910 1.00 85.44 175 LEU A O 1
ATOM 1312 N N . ALA A 1 176 ? 2.415 3.951 6.441 1.00 85.44 176 ALA A N 1
ATOM 1313 C CA . ALA A 1 176 ? 3.320 4.231 7.553 1.00 85.44 176 ALA A CA 1
ATOM 1314 C C . ALA A 1 176 ? 4.689 3.554 7.370 1.00 85.44 176 ALA A C 1
ATOM 1316 O O . ALA A 1 176 ? 5.715 4.180 7.619 1.00 85.44 176 ALA A O 1
ATOM 1317 N N . GLN A 1 177 ? 4.715 2.307 6.885 1.00 87.62 177 GLN A N 1
ATOM 1318 C CA . GLN A 1 177 ? 5.955 1.589 6.564 1.00 87.62 177 GLN A CA 1
ATOM 1319 C C . GLN A 1 177 ? 6.685 2.195 5.357 1.00 87.62 177 GLN A C 1
ATOM 1321 O O . GLN A 1 177 ? 7.912 2.153 5.290 1.00 87.62 177 GLN A O 1
ATOM 1326 N N . TYR A 1 178 ? 5.933 2.748 4.404 1.00 87.69 178 TYR A N 1
ATOM 1327 C CA . TYR A 1 178 ? 6.483 3.389 3.214 1.00 87.69 178 TYR A CA 1
ATOM 1328 C C . TYR A 1 178 ? 7.124 4.755 3.505 1.00 87.69 178 TYR A C 1
ATOM 1330 O O . TYR A 1 178 ? 8.128 5.135 2.901 1.00 87.69 178 TYR A O 1
ATOM 1338 N N . THR A 1 179 ? 6.535 5.516 4.426 1.00 84.06 179 THR A N 1
ATOM 1339 C CA . THR A 1 179 ? 6.903 6.909 4.698 1.00 84.06 179 THR A CA 1
ATOM 1340 C C . THR A 1 179 ? 8.371 7.040 5.118 1.00 84.06 179 THR A C 1
ATOM 1342 O O . THR A 1 179 ? 8.782 6.557 6.168 1.00 84.06 179 THR A O 1
ATOM 1345 N N . GLY A 1 180 ? 9.168 7.735 4.295 1.00 79.12 180 GLY A N 1
ATOM 1346 C CA . GLY A 1 180 ? 10.598 7.966 4.540 1.00 79.12 180 GLY A CA 1
ATOM 1347 C C . GLY A 1 180 ? 11.524 6.821 4.109 1.00 79.12 180 GLY A C 1
ATOM 1348 O O . GLY A 1 180 ? 12.732 6.902 4.340 1.00 79.12 180 GLY A O 1
ATOM 1349 N N . LEU A 1 181 ? 10.994 5.773 3.473 1.00 85.19 181 LEU A N 1
ATOM 1350 C CA . LEU A 1 181 ? 11.773 4.619 3.039 1.00 85.19 181 LEU A CA 1
ATOM 1351 C C . LEU A 1 181 ? 12.509 4.896 1.720 1.00 85.19 181 LEU A C 1
ATOM 1353 O O . LEU A 1 181 ? 11.908 5.203 0.694 1.00 85.19 181 LEU A O 1
ATOM 1357 N N . TYR A 1 182 ? 13.834 4.730 1.719 1.00 86.75 182 TYR A N 1
ATOM 1358 C CA . TYR A 1 182 ? 14.616 4.794 0.484 1.00 86.75 182 TYR A CA 1
ATOM 1359 C C . TYR A 1 182 ? 14.356 3.562 -0.391 1.00 86.75 182 TYR A C 1
ATOM 1361 O O . TYR A 1 182 ? 14.320 2.451 0.128 1.00 86.75 182 TYR A O 1
ATOM 1369 N N . TYR A 1 183 ? 14.256 3.721 -1.717 1.00 88.12 183 TYR A N 1
ATOM 1370 C CA . TYR A 1 183 ? 13.953 2.602 -2.627 1.00 88.12 183 TYR A CA 1
ATOM 1371 C C . TYR A 1 183 ? 14.957 1.440 -2.545 1.00 88.12 183 TYR A C 1
ATOM 1373 O O . TYR A 1 183 ? 14.579 0.284 -2.707 1.00 88.12 183 TYR A O 1
ATOM 1381 N N . LEU A 1 184 ? 16.227 1.713 -2.214 1.00 90.25 184 LEU A N 1
ATOM 1382 C CA . LEU A 1 184 ? 17.221 0.657 -1.973 1.00 90.25 184 LEU A CA 1
ATOM 1383 C C . LEU A 1 184 ? 16.913 -0.194 -0.732 1.00 90.25 184 LEU A C 1
ATOM 1385 O O . LEU A 1 184 ? 17.505 -1.256 -0.573 1.00 90.25 184 LEU A O 1
ATOM 1389 N N . ASN A 1 185 ? 15.991 0.233 0.126 1.00 91.88 185 ASN A N 1
ATOM 1390 C CA . ASN A 1 185 ? 15.524 -0.494 1.305 1.00 91.88 185 ASN A CA 1
ATOM 1391 C C . ASN A 1 185 ? 14.148 -1.140 1.089 1.00 91.88 185 ASN A C 1
ATOM 1393 O O . ASN A 1 185 ? 13.579 -1.676 2.037 1.00 91.88 185 ASN A O 1
ATOM 1397 N N . PHE A 1 186 ? 13.602 -1.101 -0.130 1.00 93.81 186 PHE A N 1
ATOM 1398 C CA . PHE A 1 186 ? 12.362 -1.808 -0.434 1.00 93.81 186 PHE A CA 1
ATOM 1399 C C . PHE A 1 186 ? 12.531 -3.320 -0.229 1.00 93.81 186 PHE A C 1
ATOM 1401 O O . PHE A 1 186 ? 13.606 -3.852 -0.517 1.00 93.81 186 PHE A O 1
ATOM 1408 N N . PRO A 1 187 ? 11.500 -4.017 0.275 1.00 95.00 187 PRO A N 1
ATOM 1409 C CA . PRO A 1 187 ? 11.602 -5.432 0.622 1.00 95.00 187 PRO A CA 1
ATOM 1410 C C . PRO A 1 187 ? 11.747 -6.338 -0.605 1.00 95.00 187 PRO A C 1
ATOM 1412 O O . PRO A 1 187 ? 12.422 -7.361 -0.520 1.00 95.00 187 PRO A O 1
ATOM 1415 N N . TYR A 1 188 ? 11.169 -5.955 -1.747 1.00 96.88 188 TYR A N 1
ATOM 1416 C CA . TYR A 1 188 ? 11.188 -6.765 -2.961 1.00 96.88 188 TYR A CA 1
ATOM 1417 C C . TYR A 1 188 ? 12.142 -6.158 -3.985 1.00 96.88 188 TYR A C 1
ATOM 1419 O O . TYR A 1 188 ? 12.035 -4.981 -4.340 1.00 96.88 188 TYR A O 1
ATOM 1427 N N . LYS A 1 189 ? 13.092 -6.964 -4.463 1.00 96.50 189 LYS A N 1
ATOM 1428 C CA . LYS A 1 189 ? 14.101 -6.551 -5.441 1.00 96.50 189 LYS A CA 1
ATOM 1429 C C . LYS A 1 189 ? 14.392 -7.690 -6.399 1.00 96.50 189 LYS A C 1
ATOM 1431 O O . LYS A 1 189 ? 14.448 -8.840 -5.973 1.00 96.50 189 LYS A O 1
ATOM 1436 N N . THR A 1 190 ? 14.645 -7.368 -7.659 1.00 97.00 190 THR A N 1
ATOM 1437 C CA . THR A 1 190 ? 15.124 -8.357 -8.638 1.00 97.00 190 THR A CA 1
ATOM 1438 C C . THR A 1 190 ? 16.626 -8.598 -8.523 1.00 97.00 190 THR A C 1
ATOM 1440 O O . THR A 1 190 ? 17.116 -9.651 -8.916 1.00 97.00 190 THR A O 1
ATOM 1443 N N . GLY A 1 191 ? 17.366 -7.599 -8.024 1.00 94.75 191 GLY A N 1
ATOM 1444 C CA . GLY A 1 191 ? 18.789 -7.474 -8.320 1.00 94.75 191 GLY A CA 1
ATOM 1445 C C . GLY A 1 191 ? 19.019 -7.123 -9.793 1.00 94.75 191 GLY A C 1
ATOM 1446 O O . GLY A 1 191 ? 18.076 -6.985 -10.578 1.00 94.75 191 GLY A O 1
ATOM 1447 N N . VAL A 1 192 ? 20.289 -6.984 -10.178 1.00 96.19 192 VAL A N 1
ATOM 1448 C CA . VAL A 1 192 ? 20.655 -6.713 -11.572 1.00 96.19 192 VAL A CA 1
ATOM 1449 C C . VAL A 1 192 ? 20.430 -7.971 -12.408 1.00 96.19 192 VAL A C 1
ATOM 1451 O O . VAL A 1 192 ? 21.105 -8.978 -12.218 1.00 96.19 192 VAL A O 1
ATOM 1454 N N . LEU A 1 193 ? 19.503 -7.887 -13.356 1.00 96.38 193 LEU A N 1
ATOM 1455 C CA . LEU A 1 193 ? 19.213 -8.925 -14.334 1.00 96.38 193 LEU A CA 1
ATOM 1456 C C . LEU A 1 193 ? 20.283 -8.917 -15.431 1.00 96.38 193 LEU A C 1
ATOM 1458 O O . LEU A 1 193 ? 20.559 -7.879 -16.042 1.00 96.38 193 LEU A O 1
ATOM 1462 N N . GLU A 1 194 ? 20.865 -10.085 -15.706 1.00 94.88 194 GLU A N 1
ATOM 1463 C CA . GLU A 1 194 ? 21.820 -10.263 -16.809 1.00 94.88 194 GLU A CA 1
ATOM 1464 C C . GLU A 1 194 ? 21.151 -10.049 -18.170 1.00 94.88 194 GLU A C 1
ATOM 1466 O O . GLU A 1 194 ? 21.725 -9.429 -19.064 1.00 94.88 194 GLU A O 1
ATOM 1471 N N . THR A 1 195 ? 19.908 -10.518 -18.296 1.00 96.38 195 THR A N 1
ATOM 1472 C CA . THR A 1 195 ? 19.047 -10.290 -19.457 1.00 96.38 195 THR A CA 1
ATOM 1473 C C . THR A 1 195 ? 17.879 -9.407 -19.025 1.00 96.38 195 THR A C 1
ATOM 1475 O O . THR A 1 195 ? 17.032 -9.879 -18.267 1.00 96.38 195 THR A O 1
ATOM 1478 N N . PRO A 1 196 ? 17.825 -8.132 -19.455 1.00 97.12 196 PRO A N 1
ATOM 1479 C CA . PRO A 1 196 ? 16.683 -7.266 -19.188 1.00 97.12 196 PRO A CA 1
ATOM 1480 C C . PRO A 1 196 ? 15.380 -7.861 -19.733 1.00 97.12 196 PRO A C 1
ATOM 1482 O O . PRO A 1 196 ? 15.376 -8.457 -20.811 1.00 97.12 196 PRO A O 1
ATOM 1485 N N . VAL A 1 197 ? 14.276 -7.677 -19.010 1.00 97.62 197 VAL A N 1
ATOM 1486 C CA . VAL A 1 197 ? 12.982 -8.306 -19.323 1.00 97.62 197 VAL A CA 1
ATOM 1487 C C . VAL A 1 197 ? 11.862 -7.282 -19.461 1.00 97.62 197 VAL A C 1
ATOM 1489 O O . VAL A 1 197 ? 11.907 -6.207 -18.866 1.00 97.62 197 VAL A O 1
ATOM 1492 N N . ALA A 1 198 ? 10.835 -7.636 -20.227 1.00 96.00 198 ALA A N 1
ATOM 1493 C CA . ALA A 1 198 ? 9.508 -7.044 -20.150 1.00 96.00 198 ALA A CA 1
ATOM 1494 C C . ALA A 1 198 ? 8.473 -8.083 -20.637 1.00 96.00 198 ALA A C 1
ATOM 1496 O O . ALA A 1 198 ? 8.718 -8.720 -21.665 1.00 96.00 198 ALA A O 1
ATOM 1497 N N . PRO A 1 199 ? 7.338 -8.270 -19.938 1.00 96.88 199 PRO A N 1
ATOM 1498 C CA . PRO A 1 199 ? 7.003 -7.662 -18.649 1.00 96.88 199 PRO A CA 1
ATOM 1499 C C . PRO A 1 199 ? 7.918 -8.159 -17.516 1.00 96.88 199 PRO A C 1
ATOM 1501 O O . PRO A 1 199 ? 8.585 -9.186 -17.639 1.00 96.88 199 PRO A O 1
ATOM 1504 N N . LEU A 1 200 ? 7.968 -7.406 -16.418 1.00 97.75 200 LEU A N 1
ATOM 1505 C CA . LEU A 1 200 ? 8.603 -7.825 -15.171 1.00 97.75 200 LEU A CA 1
ATOM 1506 C C . LEU A 1 200 ? 7.521 -8.246 -14.174 1.00 97.75 200 LEU A C 1
ATOM 1508 O O . LEU A 1 200 ? 6.650 -7.441 -13.854 1.00 97.75 200 LEU A O 1
ATOM 1512 N N . THR A 1 201 ? 7.626 -9.458 -13.634 1.00 97.38 201 THR A N 1
ATOM 1513 C CA . THR A 1 201 ? 6.710 -9.973 -12.606 1.00 97.38 201 THR A CA 1
ATOM 1514 C C . THR A 1 201 ? 7.464 -10.195 -11.300 1.00 97.38 201 THR A C 1
ATOM 1516 O O . THR A 1 201 ? 8.553 -10.771 -11.297 1.00 97.38 201 THR A O 1
ATOM 1519 N N . MET A 1 202 ? 6.901 -9.727 -10.188 1.00 97.00 202 MET A N 1
ATOM 1520 C CA . MET A 1 202 ? 7.424 -9.941 -8.838 1.00 97.00 202 MET A CA 1
ATOM 1521 C C . MET A 1 202 ? 6.359 -10.628 -7.983 1.00 97.00 202 MET A C 1
ATOM 1523 O O . MET A 1 202 ? 5.272 -10.082 -7.804 1.00 97.00 202 MET A O 1
ATOM 1527 N N . HIS A 1 203 ? 6.696 -11.803 -7.454 1.00 95.38 203 HIS A N 1
ATOM 1528 C CA . HIS A 1 203 ? 5.805 -12.627 -6.637 1.00 95.38 203 HIS A CA 1
ATOM 1529 C C . HIS A 1 203 ? 5.827 -12.162 -5.178 1.00 95.38 203 HIS A C 1
ATOM 1531 O O . HIS A 1 203 ? 6.904 -12.064 -4.573 1.00 95.38 203 HIS A O 1
ATOM 1537 N N . LEU A 1 204 ? 4.660 -11.870 -4.606 1.00 93.25 204 LEU A N 1
ATOM 1538 C CA . LEU A 1 204 ? 4.524 -11.521 -3.195 1.00 93.25 204 LEU A CA 1
ATOM 1539 C C . LEU A 1 204 ? 4.302 -12.790 -2.356 1.00 93.25 204 LEU A C 1
ATOM 1541 O O . LEU A 1 204 ? 3.817 -13.807 -2.850 1.00 93.25 204 LEU A O 1
ATOM 1545 N N . PRO A 1 205 ? 4.682 -12.784 -1.068 1.00 88.06 205 PRO A N 1
ATOM 1546 C CA . PRO A 1 205 ? 4.527 -13.958 -0.216 1.00 88.06 205 PRO A CA 1
ATOM 1547 C C . PRO A 1 205 ? 3.093 -14.159 0.312 1.00 88.06 205 PRO A C 1
ATOM 1549 O O . PRO A 1 205 ? 2.882 -15.117 1.058 1.00 88.06 205 PRO A O 1
ATOM 1552 N N . PHE A 1 206 ? 2.150 -13.277 -0.038 1.00 82.62 206 PHE A N 1
ATOM 1553 C CA . PHE A 1 206 ? 0.771 -13.215 0.454 1.00 82.62 206 PHE A CA 1
ATOM 1554 C C . PHE A 1 206 ? -0.208 -12.878 -0.668 1.00 82.62 206 PHE A C 1
ATOM 1556 O O . PHE A 1 206 ? 0.245 -12.318 -1.691 1.00 82.62 206 PHE A O 1
#

Mean predicted aligned error: 10.16 Å